Protein AF-A0A5M3MYF8-F1 (afdb_monomer)

Sequence (194 aa):
MNSMRSTTLFQGSRSNIVYTVRTDTKTGKRTELCNGQGNVIAVWTRRDILPDTISWPQREGMPSMTVNKWLWKTQLPDKAQVHAVESPHGKLVWRTETTGHRHAVYLSPRLSRPIAYFTPKTEATSLALVLDSSAEPTRDDIVLSALILEHRLRTAYNAISAVGAQSSHSKSQCSHSRRQSRSDPERTRLIQTH

Structure (mmCIF, N/CA/C/O backbone):
data_AF-A0A5M3MYF8-F1
#
_entry.id   AF-A0A5M3MYF8-F1
#
loop_
_atom_site.group_PDB
_atom_site.id
_atom_site.type_symbol
_atom_site.label_atom_id
_atom_site.label_alt_id
_atom_site.label_comp_id
_atom_site.label_asym_id
_atom_site.label_entity_id
_atom_site.label_seq_id
_atom_site.pdbx_PDB_ins_code
_atom_site.Cartn_x
_atom_site.Cartn_y
_atom_site.Cartn_z
_atom_site.occupancy
_atom_site.B_iso_or_equiv
_atom_site.auth_seq_id
_atom_site.auth_comp_id
_atom_site.auth_asym_id
_atom_site.auth_atom_id
_atom_site.pdbx_PDB_model_num
ATOM 1 N N . MET A 1 1 ? -19.405 9.504 -3.485 1.00 37.31 1 MET A N 1
ATOM 2 C CA . MET A 1 1 ? -17.980 9.094 -3.514 1.00 37.31 1 MET A CA 1
ATOM 3 C C . MET A 1 1 ? -17.840 7.726 -2.858 1.00 37.31 1 MET A C 1
ATOM 5 O O . MET A 1 1 ? -18.073 7.615 -1.660 1.00 37.31 1 MET A O 1
ATOM 9 N N . ASN A 1 2 ? -17.492 6.693 -3.633 1.00 38.53 2 ASN A N 1
ATOM 10 C CA . ASN A 1 2 ? -17.288 5.328 -3.134 1.00 38.53 2 ASN A CA 1
ATOM 11 C C . ASN A 1 2 ? -15.993 5.263 -2.319 1.00 38.53 2 ASN A C 1
ATOM 13 O O . ASN A 1 2 ? -14.907 4.991 -2.827 1.00 38.53 2 ASN A O 1
ATOM 17 N N . SER A 1 3 ? -16.122 5.611 -1.046 1.00 51.19 3 SER A N 1
ATOM 18 C CA . SER A 1 3 ? -15.092 5.443 -0.033 1.00 51.19 3 SER A CA 1
ATOM 19 C C . SER A 1 3 ? -14.754 3.950 0.085 1.00 51.19 3 SER A C 1
ATOM 21 O O . SER A 1 3 ? -15.667 3.132 0.025 1.00 51.19 3 SER A O 1
ATOM 23 N N . MET A 1 4 ? -13.479 3.586 0.291 1.00 62.28 4 MET A N 1
ATOM 24 C CA . MET A 1 4 ? -13.051 2.224 0.689 1.00 62.28 4 MET A CA 1
ATOM 25 C C . MET A 1 4 ? -13.553 1.898 2.113 1.00 62.28 4 MET A C 1
ATOM 27 O O . MET A 1 4 ? -12.780 1.708 3.054 1.00 62.28 4 MET A O 1
ATOM 31 N N . ARG A 1 5 ? -14.868 1.978 2.319 1.00 68.50 5 ARG A N 1
ATOM 32 C CA . ARG A 1 5 ? -15.565 1.740 3.582 1.00 68.50 5 ARG A CA 1
ATOM 33 C C . ARG A 1 5 ? -15.872 0.258 3.623 1.00 68.50 5 ARG A C 1
ATOM 35 O O . ARG A 1 5 ? -16.889 -0.168 3.102 1.00 68.50 5 ARG A O 1
ATOM 42 N N . SER A 1 6 ? -14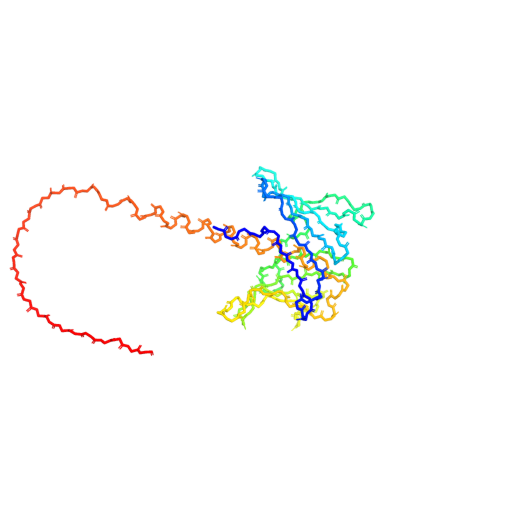.959 -0.495 4.221 1.00 75.06 6 SER A N 1
ATOM 43 C CA . SER A 1 6 ? -14.982 -1.953 4.253 1.00 75.06 6 SER A CA 1
ATOM 44 C C . SER A 1 6 ? -14.745 -2.586 2.879 1.00 75.06 6 SER A C 1
ATOM 46 O O . SER A 1 6 ? -15.522 -2.430 1.941 1.00 75.06 6 SER A O 1
ATOM 48 N N . THR A 1 7 ? -13.624 -3.276 2.715 1.00 83.94 7 THR A N 1
ATOM 49 C CA . THR A 1 7 ? -13.347 -4.041 1.494 1.00 83.94 7 THR A CA 1
ATOM 50 C C . THR A 1 7 ? -12.745 -5.371 1.877 1.00 83.94 7 THR A C 1
ATOM 52 O O . THR A 1 7 ? -11.807 -5.430 2.665 1.00 83.94 7 THR A O 1
ATOM 55 N N . THR A 1 8 ? -13.290 -6.436 1.314 1.00 83.25 8 THR A N 1
ATOM 56 C CA . THR A 1 8 ? -12.794 -7.791 1.516 1.00 83.25 8 THR A CA 1
ATOM 57 C C . THR A 1 8 ? -11.963 -8.184 0.304 1.00 83.25 8 THR A C 1
ATOM 59 O O . THR A 1 8 ? -12.386 -7.972 -0.833 1.00 83.25 8 THR A O 1
ATOM 62 N N . LEU A 1 9 ? -10.765 -8.710 0.545 1.00 83.56 9 LEU A N 1
ATOM 63 C CA . LEU A 1 9 ? -9.887 -9.239 -0.493 1.00 83.56 9 LEU A CA 1
ATOM 64 C C . LEU A 1 9 ? -10.010 -10.759 -0.504 1.00 83.56 9 LEU A C 1
ATOM 66 O O . LEU A 1 9 ? -9.908 -11.407 0.541 1.00 83.56 9 LEU A O 1
ATOM 70 N N . PHE A 1 10 ? -10.221 -11.304 -1.695 1.00 82.62 10 PHE A N 1
ATOM 71 C CA . PHE A 1 10 ? -10.452 -12.725 -1.919 1.00 82.62 10 PHE A CA 1
ATOM 72 C C . PHE A 1 10 ? -9.301 -13.340 -2.715 1.00 82.62 10 PHE A C 1
ATOM 74 O O . PHE A 1 10 ? -8.741 -12.677 -3.589 1.00 82.62 10 PHE A O 1
ATOM 81 N N . GLN A 1 11 ? -8.982 -14.608 -2.454 1.00 82.06 11 GLN A N 1
ATOM 82 C CA . GLN A 1 11 ? -8.010 -15.379 -3.237 1.00 82.06 11 GLN A CA 1
ATOM 83 C C . GLN A 1 11 ? -8.727 -16.432 -4.080 1.00 82.06 11 GLN A C 1
ATOM 85 O O . GLN A 1 11 ? -9.314 -17.377 -3.557 1.00 82.06 11 GLN A O 1
ATOM 90 N N . GLY A 1 12 ? -8.666 -16.273 -5.404 1.00 79.50 12 GLY A N 1
ATOM 91 C CA . GLY A 1 12 ? -9.319 -17.167 -6.361 1.00 79.50 12 GLY A CA 1
ATOM 92 C C . GLY A 1 12 ? -10.837 -16.978 -6.395 1.00 79.50 12 GLY A C 1
ATOM 93 O O . GLY A 1 12 ? -11.353 -16.267 -7.254 1.00 79.50 12 GLY A O 1
ATOM 94 N N . SER A 1 13 ? -11.556 -17.604 -5.461 1.00 76.62 13 SER A N 1
ATOM 95 C CA . SER A 1 13 ? -13.018 -17.536 -5.368 1.00 76.62 13 SER A CA 1
ATOM 96 C C . SER A 1 13 ? -13.486 -16.532 -4.308 1.00 76.62 13 SER A C 1
ATOM 98 O O . SER A 1 13 ? -12.795 -16.246 -3.332 1.00 76.62 13 SER A O 1
ATOM 100 N N . ARG A 1 14 ? -14.724 -16.039 -4.449 1.00 76.25 14 ARG A N 1
ATOM 101 C CA . ARG A 1 14 ? -15.359 -15.119 -3.481 1.00 76.25 14 ARG A CA 1
ATOM 102 C C . ARG A 1 14 ? -15.632 -15.738 -2.101 1.00 76.25 14 ARG A C 1
ATOM 104 O O . ARG A 1 14 ? -16.097 -15.036 -1.214 1.00 76.25 14 ARG A O 1
ATOM 111 N N . SER A 1 15 ? -15.387 -17.032 -1.910 1.00 81.69 15 SER A N 1
ATOM 112 C CA . SER A 1 15 ? -15.560 -17.699 -0.616 1.00 81.69 15 SER A CA 1
ATOM 113 C C . SER A 1 15 ? -14.289 -17.691 0.235 1.00 81.69 15 SER A C 1
ATOM 115 O O . SER A 1 15 ? -14.379 -17.897 1.441 1.00 81.69 15 SER A O 1
ATOM 117 N N . ASN A 1 16 ? -13.117 -17.437 -0.358 1.00 86.88 16 ASN A N 1
ATOM 118 C CA . ASN A 1 16 ? -11.846 -17.458 0.359 1.00 86.88 16 ASN A CA 1
ATOM 119 C C . ASN A 1 16 ? -11.383 -16.036 0.694 1.00 86.88 16 ASN A C 1
ATOM 121 O O . ASN A 1 16 ? -10.699 -15.382 -0.097 1.00 86.88 16 ASN A O 1
ATOM 125 N N . ILE A 1 17 ? -11.806 -15.547 1.860 1.00 88.31 17 ILE A N 1
ATOM 126 C CA . ILE A 1 17 ? -11.419 -14.234 2.383 1.00 88.31 17 ILE A CA 1
ATOM 127 C C . ILE A 1 17 ? -9.994 -14.308 2.926 1.00 88.31 17 ILE A C 1
ATOM 129 O O . ILE A 1 17 ? -9.746 -14.953 3.942 1.00 88.31 17 ILE A O 1
ATOM 133 N N . VAL A 1 18 ? -9.073 -13.577 2.301 1.00 92.88 18 VAL A N 1
ATOM 134 C CA . VAL A 1 18 ? -7.685 -13.487 2.781 1.00 92.88 18 VAL A CA 1
ATOM 135 C C . VAL A 1 18 ? -7.480 -12.261 3.654 1.00 92.88 18 VAL A C 1
ATOM 137 O O . VAL A 1 18 ? -6.801 -12.340 4.678 1.00 92.88 18 VAL A O 1
ATOM 140 N N . TYR A 1 19 ? -8.107 -11.142 3.289 1.00 94.69 19 TYR A N 1
ATOM 141 C CA . TYR A 1 19 ? -8.032 -9.917 4.075 1.00 94.69 19 TYR A CA 1
ATOM 142 C C . TYR A 1 19 ? -9.375 -9.216 4.177 1.00 94.69 19 TYR A C 1
ATOM 144 O O . TYR A 1 19 ? -10.195 -9.243 3.260 1.00 94.69 19 TYR A O 1
ATOM 152 N N . THR A 1 20 ? -9.552 -8.498 5.278 1.00 94.88 20 THR A N 1
ATOM 153 C CA . THR A 1 20 ? -10.623 -7.521 5.451 1.00 94.88 20 THR A CA 1
ATOM 154 C C . THR A 1 20 ? -10.008 -6.170 5.781 1.00 94.88 20 THR A C 1
ATOM 156 O O . THR A 1 20 ? -9.287 -6.030 6.762 1.00 94.88 20 THR A O 1
ATOM 159 N N . VAL A 1 21 ? -10.304 -5.161 4.973 1.00 95.31 21 VAL A N 1
ATOM 160 C CA . VAL A 1 21 ? -9.890 -3.775 5.189 1.00 95.31 21 VAL A CA 1
ATOM 161 C C . VAL A 1 21 ? -11.025 -3.050 5.888 1.00 95.31 21 VAL A C 1
ATOM 163 O O . VAL A 1 21 ? -12.092 -2.897 5.301 1.00 95.31 21 VAL A O 1
ATOM 166 N N . ARG A 1 22 ? -10.816 -2.582 7.118 1.00 95.31 22 ARG A N 1
ATOM 167 C CA . ARG A 1 22 ? -11.813 -1.835 7.896 1.00 95.31 22 ARG A CA 1
ATOM 168 C C . ARG A 1 22 ? -11.390 -0.382 7.997 1.00 95.31 22 ARG A C 1
ATOM 170 O O . ARG A 1 22 ? -10.354 -0.075 8.569 1.00 95.31 22 ARG A O 1
ATOM 177 N N . THR A 1 23 ? -12.199 0.523 7.465 1.00 94.69 23 THR A N 1
ATOM 178 C CA . THR A 1 23 ? -11.963 1.964 7.607 1.00 94.69 23 THR A CA 1
ATOM 179 C C . THR A 1 23 ? -12.974 2.529 8.591 1.00 94.69 23 THR A C 1
ATOM 181 O O . THR A 1 23 ? -14.169 2.283 8.424 1.00 94.69 23 THR A O 1
ATOM 184 N N . ASP A 1 24 ? -12.513 3.301 9.577 1.00 92.62 24 ASP A N 1
ATOM 185 C CA . ASP A 1 24 ? -13.385 4.026 10.505 1.00 92.62 24 ASP A CA 1
ATOM 186 C C . ASP A 1 24 ? -14.379 4.885 9.714 1.00 92.62 24 ASP A C 1
ATOM 188 O O . ASP A 1 24 ? -13.996 5.757 8.934 1.00 92.62 24 ASP A O 1
ATOM 192 N N . THR A 1 25 ? -15.669 4.619 9.898 1.00 86.62 25 THR A N 1
ATOM 193 C CA . THR A 1 25 ? -16.750 5.274 9.161 1.00 86.62 25 THR A CA 1
ATOM 194 C C . THR A 1 25 ? -17.010 6.697 9.634 1.00 86.62 25 THR A C 1
ATOM 196 O O . THR A 1 25 ? -17.511 7.495 8.842 1.00 86.62 25 THR A O 1
ATOM 199 N N . LYS A 1 26 ? -16.653 7.030 10.881 1.00 88.44 26 LYS A N 1
ATOM 200 C CA . LYS A 1 26 ? -16.862 8.363 11.457 1.00 88.44 26 LYS A CA 1
ATOM 201 C C . LYS A 1 26 ? -15.807 9.337 10.963 1.00 88.44 26 LYS A C 1
ATOM 203 O O . LYS A 1 26 ? -16.137 10.395 10.441 1.00 88.44 26 LYS A O 1
ATOM 208 N N . THR A 1 27 ? -14.536 8.973 11.121 1.00 90.31 27 THR A N 1
ATOM 209 C CA . THR A 1 27 ? -13.427 9.868 10.764 1.00 90.31 27 THR A CA 1
ATOM 210 C C . THR A 1 27 ? -12.929 9.642 9.347 1.00 90.31 27 THR A C 1
ATOM 212 O O . THR A 1 27 ? -12.405 10.561 8.724 1.00 90.31 27 THR A O 1
ATOM 215 N N . GLY A 1 28 ? -13.032 8.413 8.835 1.00 89.69 28 G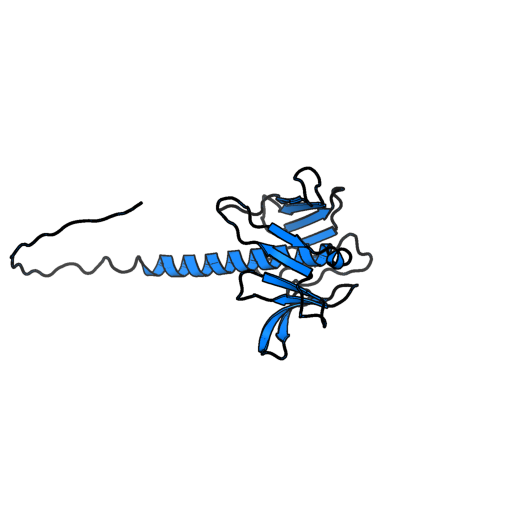LY A N 1
ATOM 216 C CA . GLY A 1 28 ? -12.367 8.026 7.600 1.00 89.69 28 GLY A CA 1
ATOM 217 C C . GLY A 1 28 ? -10.846 8.129 7.679 1.00 89.69 28 GLY A C 1
ATOM 218 O O . GLY A 1 28 ? -10.231 8.148 6.621 1.00 89.69 28 GLY A O 1
ATOM 219 N N . LYS A 1 29 ? -10.241 8.232 8.874 1.00 94.19 29 LYS A N 1
ATOM 220 C CA . LYS A 1 29 ? -8.797 8.465 9.058 1.00 94.19 29 LYS A CA 1
ATOM 221 C C . LYS A 1 29 ? -8.033 7.210 9.451 1.00 94.19 29 LYS A C 1
ATOM 223 O O . LYS A 1 29 ? -6.865 7.078 9.107 1.00 94.19 29 LYS A O 1
ATOM 228 N N . ARG A 1 30 ? -8.681 6.265 10.124 1.00 95.94 30 ARG A N 1
ATOM 229 C CA . ARG A 1 30 ? -8.057 5.014 10.562 1.00 95.94 30 ARG A CA 1
ATOM 230 C C . ARG A 1 30 ? -8.492 3.864 9.664 1.00 95.94 30 ARG A C 1
ATOM 232 O O . ARG A 1 30 ? -9.687 3.657 9.477 1.00 95.94 30 ARG A O 1
ATOM 239 N N . THR A 1 31 ? -7.525 3.139 9.117 1.00 96.94 31 THR A N 1
ATOM 240 C CA . THR A 1 31 ? -7.732 1.948 8.294 1.00 96.94 31 THR A CA 1
ATOM 241 C C . THR A 1 31 ? -6.989 0.777 8.924 1.00 96.94 31 THR A C 1
ATOM 243 O O . THR A 1 31 ? -5.782 0.850 9.127 1.00 96.94 31 THR A O 1
ATOM 246 N N . GLU A 1 32 ? -7.693 -0.302 9.227 1.00 97.44 32 GLU A N 1
ATOM 247 C CA . GLU A 1 32 ? -7.141 -1.559 9.724 1.00 97.44 32 GLU A CA 1
ATOM 248 C C . GLU A 1 32 ? -7.116 -2.583 8.588 1.00 97.44 32 GLU A C 1
ATOM 250 O O . GLU A 1 32 ? -8.100 -2.747 7.864 1.00 97.44 32 GLU A O 1
ATOM 255 N N . LEU A 1 33 ? -5.992 -3.275 8.438 1.00 97.31 33 LEU A N 1
ATOM 256 C CA . LEU A 1 33 ? -5.855 -4.446 7.587 1.00 97.31 33 LEU A CA 1
ATOM 257 C C . LEU A 1 33 ? -5.918 -5.686 8.477 1.00 97.31 33 LEU A C 1
ATOM 259 O O . LEU A 1 33 ? -5.005 -5.935 9.266 1.00 97.31 33 LEU A O 1
ATOM 263 N N . CYS A 1 34 ? -6.997 -6.449 8.351 1.00 97.00 34 CYS A N 1
ATOM 264 C CA . CYS A 1 34 ? -7.215 -7.687 9.085 1.00 97.00 34 CYS A CA 1
ATOM 265 C C . CYS A 1 34 ? -6.955 -8.902 8.191 1.00 97.00 34 CYS A C 1
ATOM 267 O O . CYS A 1 34 ? -7.294 -8.866 7.007 1.00 97.00 34 CYS A O 1
ATOM 269 N N . ASN A 1 35 ? -6.422 -9.987 8.752 1.00 95.69 35 ASN A N 1
ATOM 270 C CA . ASN A 1 35 ? -6.316 -11.275 8.062 1.00 95.69 35 ASN A CA 1
ATOM 271 C C . ASN A 1 35 ? -7.685 -11.985 7.957 1.00 95.69 35 ASN A C 1
ATOM 273 O O . ASN A 1 35 ? -8.689 -11.507 8.492 1.00 95.69 35 ASN A O 1
ATOM 277 N N . GLY A 1 36 ? -7.728 -13.151 7.305 1.00 91.88 36 GLY A N 1
ATOM 278 C CA . GLY A 1 36 ? -8.943 -13.969 7.169 1.00 91.88 36 GLY A CA 1
ATOM 279 C C . GLY A 1 36 ? -9.546 -14.461 8.495 1.00 91.88 36 GLY A C 1
ATOM 280 O O . GLY A 1 36 ? -10.724 -14.797 8.541 1.00 91.88 36 GLY A O 1
ATOM 281 N N . GLN A 1 37 ? -8.778 -14.443 9.589 1.00 94.62 37 GLN A N 1
ATOM 282 C CA . GLN A 1 37 ? -9.239 -14.780 10.944 1.00 94.62 37 GLN A CA 1
ATOM 283 C C . GLN A 1 37 ? -9.768 -13.553 11.710 1.00 94.62 37 GLN A C 1
ATOM 285 O O . GLN A 1 37 ? -10.232 -13.680 12.838 1.00 94.62 37 GLN A O 1
ATOM 290 N N . GLY A 1 38 ? -9.689 -12.355 11.121 1.00 95.00 38 GLY A N 1
ATOM 291 C CA . GLY A 1 38 ? -10.106 -11.101 11.749 1.00 95.00 38 GLY A CA 1
ATOM 292 C C . GLY A 1 38 ? -9.034 -10.419 12.603 1.00 95.00 38 GLY A C 1
ATOM 293 O O . GLY A 1 38 ? -9.305 -9.354 13.158 1.00 95.00 38 GLY A O 1
ATOM 294 N N . ASN A 1 39 ? -7.819 -10.965 12.678 1.00 96.62 39 ASN A N 1
ATOM 295 C CA . ASN A 1 39 ? -6.726 -10.361 13.434 1.00 96.62 39 ASN A CA 1
ATOM 296 C C . ASN A 1 39 ? -6.141 -9.153 12.696 1.00 96.62 39 ASN A C 1
ATOM 298 O O . ASN A 1 39 ? -5.923 -9.217 11.486 1.00 96.62 39 ASN A O 1
ATOM 302 N N . VAL A 1 40 ? -5.854 -8.064 13.414 1.00 97.38 40 VAL A N 1
ATOM 303 C CA . VAL A 1 40 ? -5.302 -6.827 12.836 1.00 97.38 40 VAL A CA 1
ATOM 304 C C . VAL A 1 40 ? -3.802 -6.982 12.579 1.00 97.38 40 VAL A C 1
ATOM 306 O O . VAL A 1 40 ? -3.008 -6.958 13.514 1.00 97.38 40 VAL A O 1
ATOM 309 N N . ILE A 1 41 ? -3.411 -7.080 11.308 1.00 97.44 41 ILE A N 1
ATOM 310 C CA . ILE A 1 41 ? -2.004 -7.191 10.894 1.00 97.44 41 ILE A CA 1
ATOM 311 C C . ILE A 1 41 ? -1.345 -5.812 10.862 1.00 97.44 41 ILE A C 1
ATOM 313 O O . ILE A 1 41 ? -0.207 -5.647 11.302 1.00 97.44 41 ILE A O 1
ATOM 317 N N . ALA A 1 42 ? -2.057 -4.813 10.339 1.00 98.00 42 ALA A N 1
ATOM 318 C CA . ALA A 1 42 ? -1.540 -3.461 10.204 1.00 98.00 42 ALA A CA 1
ATOM 319 C C . ALA A 1 42 ? -2.625 -2.407 10.413 1.00 98.00 42 ALA A C 1
ATOM 321 O O . ALA A 1 42 ? -3.797 -2.613 10.092 1.00 98.00 42 ALA A O 1
ATOM 322 N N . VAL A 1 43 ? -2.218 -1.247 10.917 1.00 98.00 4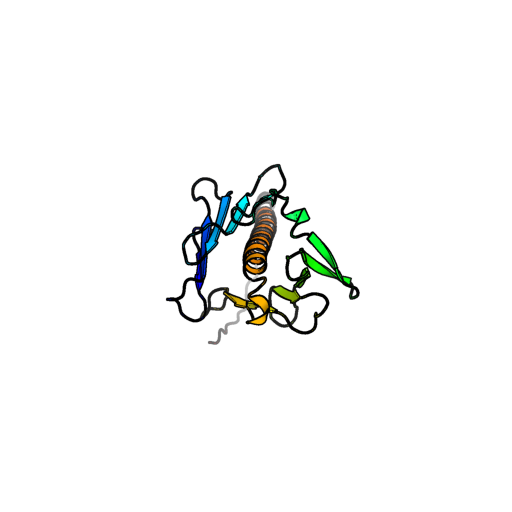3 VAL A N 1
ATOM 323 C CA . VAL A 1 43 ? -3.074 -0.074 11.080 1.00 98.00 43 VAL A CA 1
ATOM 324 C C . VAL A 1 43 ? -2.422 1.094 10.367 1.00 98.00 43 VAL A C 1
ATOM 326 O O . VAL A 1 43 ? -1.297 1.462 10.680 1.00 98.00 43 VAL A O 1
ATOM 329 N N . TRP A 1 44 ? -3.148 1.713 9.447 1.00 98.12 44 TRP A N 1
ATOM 330 C CA . TRP A 1 44 ? -2.768 2.955 8.793 1.00 98.12 44 TRP A CA 1
ATOM 331 C C . TRP A 1 44 ? -3.640 4.098 9.312 1.00 98.12 44 TRP A C 1
ATOM 333 O O . TRP A 1 44 ? -4.867 4.068 9.224 1.00 98.12 44 TRP A O 1
ATOM 343 N N . THR A 1 45 ? -2.993 5.114 9.875 1.00 97.81 45 THR A N 1
ATOM 344 C CA . THR A 1 45 ? -3.638 6.303 10.430 1.00 97.81 45 THR A CA 1
ATOM 345 C C . THR A 1 45 ? -3.282 7.520 9.595 1.00 97.81 45 THR A C 1
ATOM 347 O O . THR A 1 45 ? -2.122 7.931 9.541 1.00 97.81 45 THR A O 1
ATOM 350 N N . ARG A 1 46 ? -4.302 8.107 8.977 1.00 96.44 46 ARG A N 1
ATOM 351 C CA . ARG A 1 46 ? -4.227 9.359 8.233 1.00 96.44 46 ARG A CA 1
ATOM 352 C C . ARG A 1 46 ? -4.357 10.549 9.164 1.00 96.44 46 ARG A C 1
ATOM 354 O O . ARG A 1 46 ? -5.160 10.527 10.099 1.00 96.44 46 ARG A O 1
ATOM 361 N N . ARG A 1 47 ? -3.570 11.586 8.908 1.00 94.69 47 ARG A N 1
ATOM 362 C CA . ARG A 1 47 ? -3.560 12.811 9.714 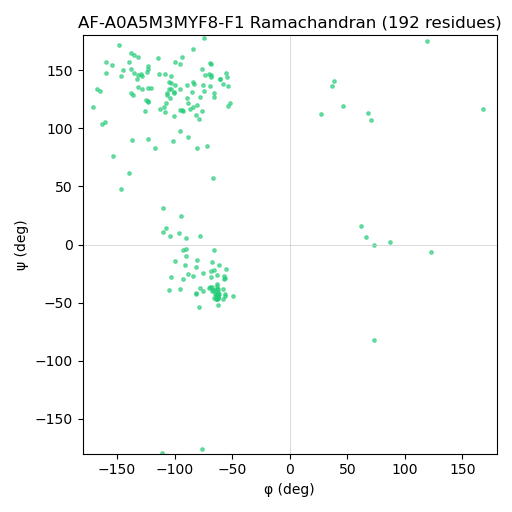1.00 94.69 47 ARG A CA 1
ATOM 363 C C . ARG A 1 47 ? -3.625 14.021 8.787 1.00 94.69 47 ARG A C 1
ATOM 365 O O . ARG A 1 47 ? -3.034 14.006 7.717 1.00 94.69 47 ARG A O 1
ATOM 372 N N . ASP A 1 48 ? -4.354 15.061 9.192 1.00 90.88 48 ASP A N 1
ATOM 373 C CA . ASP A 1 48 ? -4.549 16.234 8.322 1.00 90.88 48 ASP A CA 1
ATOM 374 C C . ASP A 1 48 ? -3.314 17.145 8.308 1.00 90.88 48 ASP A C 1
ATOM 376 O O . ASP A 1 48 ? -2.968 17.712 7.279 1.00 90.88 48 ASP A O 1
ATOM 380 N N . ILE A 1 49 ? -2.660 17.284 9.468 1.00 93.06 49 ILE A N 1
ATOM 381 C CA . ILE A 1 49 ? -1.522 18.198 9.674 1.00 93.06 49 ILE A CA 1
ATOM 382 C C . ILE A 1 49 ? -0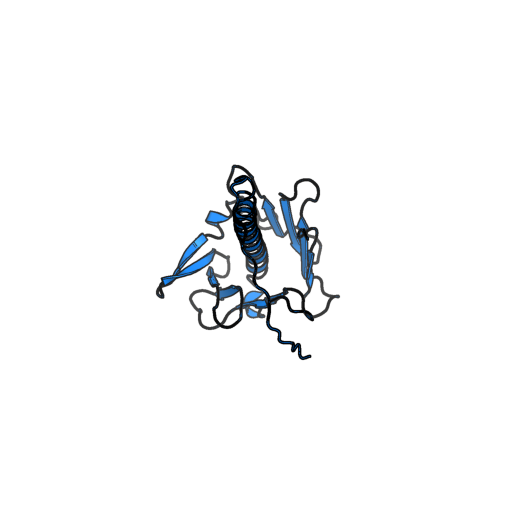.196 17.430 9.734 1.00 93.06 49 ILE A C 1
ATOM 384 O O . ILE A 1 49 ? 0.827 17.886 9.231 1.00 93.06 49 ILE A O 1
ATOM 388 N N . LEU A 1 50 ? -0.197 16.263 10.379 1.00 95.56 50 LEU A N 1
ATOM 389 C CA . LEU A 1 50 ? 1.001 15.446 10.568 1.00 95.56 50 LEU A CA 1
ATOM 390 C C . LEU A 1 50 ? 1.130 14.398 9.454 1.00 95.56 50 LEU A C 1
ATOM 392 O O . LEU A 1 50 ? 0.133 14.058 8.824 1.00 95.56 50 LEU A O 1
ATOM 396 N N . PRO A 1 51 ? 2.324 13.822 9.233 1.00 96.19 51 PRO A N 1
ATOM 397 C CA . PRO A 1 51 ? 2.466 12.697 8.321 1.00 96.19 51 PRO A CA 1
ATOM 398 C C . PRO A 1 51 ? 1.628 11.494 8.762 1.00 96.19 51 PRO A C 1
ATOM 400 O O . PRO A 1 51 ? 1.568 11.167 9.951 1.00 96.19 51 PRO A O 1
ATOM 403 N N . ASP A 1 52 ? 1.048 10.797 7.788 1.00 97.88 52 ASP A N 1
ATOM 404 C CA . ASP A 1 52 ? 0.400 9.508 8.007 1.00 97.88 52 ASP A CA 1
ATOM 405 C C . ASP A 1 52 ? 1.353 8.517 8.678 1.00 97.88 52 ASP A C 1
ATOM 407 O O . ASP A 1 52 ? 2.551 8.468 8.369 1.00 97.88 52 ASP A O 1
ATOM 411 N N . THR A 1 53 ? 0.806 7.678 9.552 1.00 98.44 53 THR A N 1
ATOM 412 C CA . THR A 1 53 ? 1.565 6.666 10.288 1.00 98.44 53 THR A CA 1
ATOM 413 C C . THR A 1 53 ? 1.013 5.273 10.054 1.00 98.44 53 THR A C 1
ATOM 415 O O . THR A 1 53 ? -0.178 5.095 9.801 1.00 98.44 53 THR A O 1
ATOM 418 N N . ILE A 1 54 ? 1.880 4.280 10.193 1.00 98.19 54 ILE A N 1
ATOM 419 C CA . ILE A 1 54 ? 1.540 2.862 10.160 1.00 98.19 54 ILE A CA 1
ATOM 420 C C . ILE A 1 54 ? 2.117 2.150 11.378 1.00 98.19 54 ILE A C 1
ATOM 422 O O . ILE A 1 54 ? 3.195 2.507 11.857 1.00 98.19 54 ILE A O 1
ATOM 426 N N . SER A 1 55 ? 1.401 1.144 11.859 1.00 97.62 55 SER A N 1
ATOM 427 C CA . SER A 1 55 ? 1.849 0.236 12.912 1.00 97.62 55 SER A CA 1
ATOM 428 C C . SER A 1 55 ? 1.434 -1.200 12.596 1.00 97.62 55 SER A C 1
ATOM 430 O O . SER A 1 55 ? 0.476 -1.423 11.854 1.00 97.62 55 SER A O 1
ATOM 432 N N . TRP A 1 56 ? 2.147 -2.170 13.173 1.00 97.19 56 TRP A N 1
ATOM 433 C CA . TRP A 1 56 ? 1.889 -3.602 13.001 1.00 97.19 56 TRP A CA 1
ATOM 434 C C . TRP A 1 56 ? 1.665 -4.249 14.365 1.00 97.19 56 TRP A C 1
ATOM 436 O O . TRP A 1 56 ? 2.633 -4.679 14.987 1.00 97.19 56 TRP A O 1
ATOM 446 N N . PRO A 1 57 ? 0.415 -4.322 14.853 1.00 96.31 57 PRO A N 1
ATOM 447 C CA . PRO A 1 57 ? 0.127 -4.832 16.195 1.00 96.31 57 PRO A CA 1
ATOM 448 C C . PRO A 1 57 ? 0.640 -6.254 16.456 1.00 96.31 57 PRO A C 1
ATOM 450 O O . PRO A 1 57 ? 0.920 -6.596 17.597 1.00 96.31 57 PRO A O 1
ATOM 453 N N . GLN A 1 58 ? 0.773 -7.070 15.408 1.00 93.69 58 GLN A N 1
ATOM 454 C CA . GLN A 1 58 ? 1.254 -8.450 15.504 1.00 93.69 58 GLN A CA 1
ATOM 455 C C . GLN A 1 58 ? 2.773 -8.609 15.361 1.00 93.69 58 GLN A C 1
ATOM 457 O O . GLN A 1 58 ? 3.283 -9.704 15.575 1.00 93.69 58 GLN A O 1
ATOM 462 N N . ARG A 1 59 ? 3.508 -7.557 14.977 1.00 92.25 59 ARG A N 1
ATOM 463 C CA . ARG A 1 59 ? 4.973 -7.606 14.901 1.00 92.25 59 ARG A CA 1
ATOM 464 C C . ARG A 1 59 ? 5.524 -7.053 16.215 1.00 92.25 59 ARG A C 1
ATOM 466 O O . ARG A 1 59 ? 5.586 -5.838 16.395 1.00 92.25 59 ARG A O 1
ATOM 473 N N . GLU A 1 60 ? 5.874 -7.939 17.145 1.00 89.81 60 GLU A N 1
ATOM 474 C CA . GLU A 1 60 ? 6.416 -7.540 18.448 1.00 89.81 60 GLU A CA 1
ATOM 475 C C . GLU A 1 60 ? 7.628 -6.610 18.292 1.00 89.81 60 GLU A C 1
ATOM 477 O O . GLU A 1 60 ? 8.492 -6.813 17.440 1.00 89.81 60 GLU A O 1
ATOM 482 N N . GLY A 1 61 ? 7.669 -5.546 19.097 1.00 88.00 61 GLY A N 1
ATOM 483 C CA . GLY A 1 61 ? 8.782 -4.594 19.112 1.00 88.00 61 GLY A CA 1
ATOM 484 C C . GLY A 1 61 ? 8.875 -3.649 17.907 1.00 88.00 61 GLY A C 1
ATOM 485 O O . GLY A 1 61 ? 9.762 -2.799 17.893 1.00 88.00 61 GLY A O 1
ATOM 486 N N . MET A 1 62 ? 7.976 -3.731 16.918 1.00 91.44 62 MET A N 1
ATOM 487 C CA . MET A 1 62 ? 7.966 -2.800 15.783 1.00 91.44 62 MET A CA 1
ATOM 488 C C . MET A 1 62 ? 7.268 -1.483 16.157 1.00 91.44 62 MET A C 1
ATOM 490 O O . MET A 1 62 ? 6.044 -1.461 16.328 1.00 91.44 62 MET A O 1
ATOM 494 N N . PRO A 1 63 ? 7.996 -0.353 16.250 1.00 94.12 63 PRO A N 1
ATOM 495 C CA . PRO A 1 63 ? 7.372 0.927 16.542 1.00 94.12 63 PRO A CA 1
ATOM 496 C C . PRO A 1 63 ? 6.507 1.396 15.368 1.00 94.12 63 PRO A C 1
ATOM 498 O O . PRO A 1 63 ? 6.747 1.068 14.202 1.00 94.12 63 PRO A O 1
ATOM 501 N N . SER A 1 64 ? 5.526 2.248 15.673 1.00 96.88 64 SER A N 1
ATOM 502 C CA . SER A 1 64 ? 4.822 3.002 14.636 1.00 96.88 64 SER A CA 1
ATOM 503 C C . SER A 1 64 ? 5.825 3.848 13.845 1.00 96.88 64 SER A C 1
ATOM 505 O O . SER A 1 64 ? 6.689 4.505 14.423 1.00 96.88 64 SER A O 1
ATOM 507 N N . MET A 1 65 ? 5.675 3.900 12.524 1.00 97.69 65 MET A N 1
ATOM 508 C CA . MET A 1 65 ? 6.520 4.722 11.653 1.00 97.69 65 MET A CA 1
ATOM 509 C C . MET A 1 65 ? 5.690 5.541 10.672 1.00 97.69 65 MET A C 1
ATOM 511 O O . MET A 1 65 ? 4.514 5.262 10.448 1.00 97.69 65 MET A O 1
ATOM 515 N N . THR A 1 66 ? 6.280 6.590 10.104 1.00 98.19 66 THR A N 1
ATOM 516 C CA . THR A 1 66 ? 5.596 7.400 9.093 1.00 98.19 66 THR A CA 1
ATOM 517 C C . THR A 1 66 ? 5.524 6.646 7.769 1.00 98.19 66 THR A C 1
ATOM 519 O O . THR A 1 66 ? 6.459 5.941 7.386 1.00 98.19 66 THR A O 1
ATOM 522 N N . VAL A 1 67 ? 4.435 6.837 7.023 1.00 98.06 67 VAL A N 1
ATOM 523 C CA . VAL A 1 67 ? 4.252 6.211 5.704 1.00 98.06 67 VAL A CA 1
ATOM 524 C C . VAL A 1 67 ? 5.388 6.588 4.758 1.00 98.06 67 VAL A C 1
ATOM 526 O O . VAL A 1 67 ? 5.852 5.739 4.016 1.00 98.06 67 VAL A O 1
ATOM 529 N N . ASN A 1 68 ? 5.876 7.830 4.791 1.00 97.50 68 ASN A N 1
ATOM 530 C CA . ASN A 1 68 ? 6.971 8.259 3.913 1.00 97.50 68 ASN A CA 1
ATOM 531 C C . ASN A 1 68 ? 8.311 7.595 4.246 1.00 97.50 68 ASN A C 1
ATOM 533 O O . ASN A 1 68 ? 9.136 7.452 3.350 1.00 97.50 68 ASN A O 1
ATOM 537 N N . LYS A 1 69 ? 8.527 7.205 5.510 1.00 97.62 69 LYS A N 1
ATOM 538 C CA . LYS A 1 69 ? 9.719 6.457 5.920 1.00 97.62 69 LYS A CA 1
ATOM 539 C C . LYS A 1 69 ? 9.634 4.996 5.472 1.00 97.62 69 LYS A C 1
ATOM 541 O O . LYS A 1 69 ? 10.635 4.443 5.045 1.00 97.62 69 LYS A O 1
ATOM 546 N N . TRP A 1 70 ? 8.453 4.386 5.565 1.00 97.75 70 TRP A N 1
ATOM 547 C CA . TRP A 1 70 ? 8.249 2.981 5.200 1.00 97.75 70 TRP A CA 1
ATOM 548 C C . TRP A 1 70 ? 8.066 2.740 3.698 1.00 97.75 70 TRP A C 1
ATOM 550 O O . TRP A 1 70 ? 8.620 1.794 3.155 1.00 97.75 70 TRP A O 1
ATOM 560 N N . LEU A 1 71 ? 7.295 3.605 3.039 1.00 98.12 71 LEU A N 1
ATOM 561 C CA . LEU A 1 71 ? 6.992 3.609 1.611 1.00 98.12 71 LEU A CA 1
ATOM 562 C C . LEU A 1 71 ? 7.543 4.904 1.004 1.00 98.12 71 LEU A C 1
ATOM 564 O O . LEU A 1 71 ? 6.829 5.907 0.847 1.00 98.12 71 LEU A O 1
ATOM 568 N N . TRP A 1 72 ? 8.833 4.893 0.685 1.00 98.00 72 TRP A N 1
ATOM 569 C CA . TRP A 1 72 ? 9.546 6.078 0.214 1.00 98.00 72 TRP A CA 1
ATOM 570 C C . TRP A 1 72 ? 9.602 6.138 -1.311 1.00 98.00 72 TRP A C 1
ATOM 572 O O . TRP A 1 72 ? 9.500 5.125 -2.001 1.00 98.00 72 TRP A O 1
ATOM 582 N N . LYS A 1 73 ? 9.752 7.349 -1.851 1.00 97.25 73 LYS A N 1
ATOM 583 C CA . LYS A 1 73 ? 10.025 7.555 -3.278 1.00 97.25 73 LYS A CA 1
ATOM 584 C C . LYS A 1 73 ? 11.518 7.404 -3.527 1.00 97.25 73 LYS A C 1
ATOM 586 O O . LYS A 1 73 ? 12.326 7.904 -2.749 1.00 97.25 73 LYS A O 1
ATOM 591 N N . TH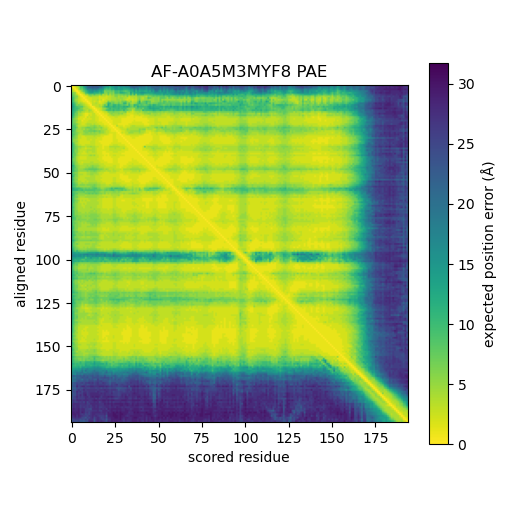R A 1 74 ? 11.890 6.739 -4.607 1.00 97.44 74 THR A N 1
ATOM 592 C CA . THR A 1 74 ? 13.286 6.610 -5.026 1.00 97.44 74 THR A CA 1
ATOM 593 C C . THR A 1 74 ? 13.372 6.530 -6.545 1.00 97.44 74 THR A C 1
ATOM 595 O O . THR A 1 74 ? 12.352 6.461 -7.230 1.00 97.44 74 THR A O 1
ATOM 598 N N . GLN A 1 75 ? 14.590 6.579 -7.069 1.00 96.75 75 GLN A N 1
ATOM 599 C CA . GLN A 1 75 ? 14.864 6.531 -8.493 1.00 96.75 75 GLN A CA 1
ATOM 600 C C . GLN A 1 75 ? 15.748 5.325 -8.791 1.00 96.75 75 GLN A C 1
ATOM 602 O O . GLN A 1 75 ? 16.708 5.046 -8.073 1.00 96.75 75 GLN A O 1
ATOM 607 N N . LEU A 1 76 ? 15.393 4.590 -9.835 1.00 95.06 76 LEU A N 1
ATOM 608 C CA . LEU A 1 76 ? 16.169 3.457 -10.325 1.00 95.06 76 LEU A CA 1
ATOM 609 C C . LEU A 1 76 ? 17.300 3.911 -11.267 1.00 95.06 76 LEU A C 1
ATOM 611 O O . LEU A 1 76 ? 17.301 5.065 -11.701 1.00 95.06 76 LEU A O 1
ATOM 615 N N . PRO A 1 77 ? 18.254 3.026 -11.626 1.00 94.50 77 PRO A N 1
ATOM 616 C CA . PRO A 1 77 ? 19.341 3.366 -12.553 1.00 94.50 77 PRO A CA 1
ATOM 617 C C . PRO A 1 77 ? 18.864 3.859 -13.929 1.00 94.50 77 PRO A C 1
ATOM 619 O O . PRO A 1 77 ? 19.516 4.693 -14.550 1.00 94.50 77 PRO A O 1
ATOM 622 N N . ASP A 1 78 ? 17.695 3.397 -14.376 1.00 93.06 78 ASP A N 1
ATOM 623 C CA . ASP A 1 78 ? 17.011 3.830 -15.605 1.00 93.06 78 ASP A CA 1
ATOM 624 C C . ASP A 1 78 ? 16.287 5.185 -15.462 1.00 93.06 78 ASP A C 1
ATOM 626 O O . ASP A 1 78 ? 15.563 5.608 -16.360 1.00 93.06 78 ASP A O 1
ATOM 630 N N . LYS A 1 79 ? 16.480 5.878 -14.333 1.00 94.75 79 LYS A N 1
ATOM 631 C CA . LYS A 1 79 ? 15.826 7.135 -13.955 1.00 94.75 79 LYS A CA 1
ATOM 632 C C . LYS A 1 79 ? 14.318 7.027 -13.703 1.00 94.75 79 LYS A C 1
ATOM 634 O O . LYS A 1 79 ? 13.699 8.063 -13.433 1.00 94.75 79 LYS A O 1
ATOM 639 N N . ALA A 1 80 ? 13.729 5.831 -13.700 1.00 93.06 80 ALA A N 1
ATOM 640 C CA . ALA A 1 80 ? 12.320 5.658 -13.372 1.00 93.06 80 ALA A CA 1
ATOM 641 C C . ALA A 1 80 ? 12.054 6.015 -11.901 1.00 93.06 80 ALA A C 1
ATOM 643 O O . ALA A 1 80 ? 12.743 5.545 -10.990 1.00 93.06 80 ALA A O 1
ATOM 644 N N . GLN A 1 81 ? 11.041 6.854 -11.672 1.00 95.38 81 GLN A N 1
ATOM 645 C CA . GLN A 1 81 ? 10.553 7.182 -10.333 1.00 95.38 81 GLN A CA 1
ATOM 646 C C . GLN A 1 81 ? 9.694 6.033 -9.814 1.00 95.38 81 GLN A C 1
ATOM 648 O O . GLN A 1 81 ? 8.741 5.610 -10.470 1.00 95.38 81 GLN A O 1
ATOM 653 N N . VAL A 1 82 ? 10.022 5.538 -8.627 1.00 96.94 82 VAL A N 1
ATOM 654 C CA . VAL A 1 82 ? 9.371 4.375 -8.022 1.00 96.94 82 VAL A CA 1
ATOM 655 C C . VAL A 1 82 ? 9.066 4.619 -6.556 1.00 96.94 82 VAL A C 1
ATOM 657 O O . VAL A 1 82 ? 9.634 5.509 -5.920 1.00 96.94 82 VAL A O 1
ATOM 660 N N . HIS A 1 83 ? 8.183 3.795 -6.004 1.00 97.88 83 HIS A N 1
ATOM 661 C CA . HIS A 1 83 ? 8.029 3.678 -4.561 1.00 97.88 83 HIS A CA 1
ATOM 662 C C . HIS A 1 83 ? 8.701 2.397 -4.076 1.00 97.88 83 HIS A C 1
ATOM 664 O O . HIS A 1 83 ? 8.587 1.362 -4.724 1.00 97.88 83 HIS A O 1
ATOM 670 N N . ALA A 1 84 ? 9.398 2.448 -2.948 1.00 98.06 84 ALA A N 1
ATOM 671 C CA . ALA A 1 84 ? 10.058 1.290 -2.365 1.00 98.06 84 ALA A CA 1
ATOM 672 C C . ALA A 1 84 ? 9.589 1.050 -0.930 1.00 98.06 84 ALA A C 1
ATOM 674 O O . ALA A 1 84 ? 9.241 1.999 -0.228 1.00 98.06 84 ALA A O 1
ATOM 675 N N . VAL A 1 85 ? 9.571 -0.222 -0.534 1.00 98.00 85 VAL A N 1
ATOM 676 C CA . VAL A 1 85 ? 9.286 -0.687 0.827 1.00 98.00 85 VAL A CA 1
ATOM 677 C C . VAL A 1 85 ? 10.357 -1.686 1.227 1.00 98.00 85 VAL A C 1
ATOM 679 O O . VAL A 1 85 ? 10.682 -2.581 0.448 1.00 98.00 85 VAL A O 1
ATOM 682 N N . GLU A 1 86 ? 10.872 -1.560 2.445 1.00 96.69 86 GLU A N 1
ATOM 683 C CA . GLU A 1 86 ? 11.718 -2.588 3.043 1.00 96.69 86 GLU A CA 1
ATOM 684 C C . GLU A 1 86 ? 10.822 -3.592 3.774 1.00 96.69 86 GLU A C 1
ATOM 686 O O . GLU A 1 86 ? 10.051 -3.207 4.658 1.00 96.69 86 GLU A O 1
ATOM 691 N N . SER A 1 87 ? 10.898 -4.865 3.386 1.00 95.25 87 SER A N 1
ATOM 692 C CA . SER A 1 87 ? 10.212 -5.960 4.076 1.00 95.25 87 SER A CA 1
ATOM 693 C C . SER A 1 87 ? 11.236 -6.918 4.693 1.00 95.25 87 SER A C 1
ATOM 695 O O . SER A 1 87 ? 12.373 -6.977 4.215 1.00 95.25 87 SER A O 1
ATOM 697 N N . PRO A 1 88 ? 10.843 -7.741 5.682 1.00 93.44 88 PRO A N 1
ATOM 698 C CA . PRO A 1 88 ? 11.712 -8.789 6.223 1.00 93.44 88 PRO A CA 1
ATOM 699 C C . PRO A 1 88 ? 12.246 -9.777 5.173 1.00 93.44 88 PRO A C 1
ATOM 701 O O . PRO A 1 88 ? 13.265 -10.421 5.399 1.00 93.44 88 PRO A O 1
ATOM 704 N N . HIS A 1 89 ? 11.580 -9.891 4.019 1.00 95.44 89 HIS A N 1
ATOM 705 C CA . HIS A 1 89 ? 11.950 -10.812 2.940 1.00 95.44 89 HIS A CA 1
ATOM 706 C C . HIS A 1 89 ? 12.560 -10.098 1.724 1.00 95.44 89 HIS A C 1
ATOM 708 O O . HIS A 1 89 ? 12.684 -10.686 0.650 1.00 95.44 89 HIS A O 1
ATOM 714 N N . GLY A 1 90 ? 12.948 -8.831 1.887 1.00 96.12 90 GLY A N 1
ATOM 715 C CA . GLY A 1 90 ? 13.630 -8.038 0.874 1.00 96.12 90 GLY A CA 1
ATOM 716 C C . GLY A 1 90 ? 12.866 -6.790 0.450 1.00 96.12 90 GLY A C 1
ATOM 717 O O . GLY A 1 90 ? 11.730 -6.528 0.860 1.00 96.12 90 GLY A O 1
ATOM 718 N N . LYS A 1 91 ? 13.524 -6.001 -0.396 1.00 97.81 91 LYS A N 1
ATOM 719 C CA . LYS A 1 91 ? 13.031 -4.705 -0.853 1.00 97.81 91 LYS A CA 1
ATOM 720 C C . LYS A 1 91 ? 12.016 -4.859 -1.984 1.00 97.81 91 LYS A C 1
ATOM 722 O O . LYS A 1 91 ? 12.340 -5.350 -3.067 1.00 97.81 91 LYS A O 1
ATOM 727 N N . LEU A 1 92 ? 10.806 -4.367 -1.75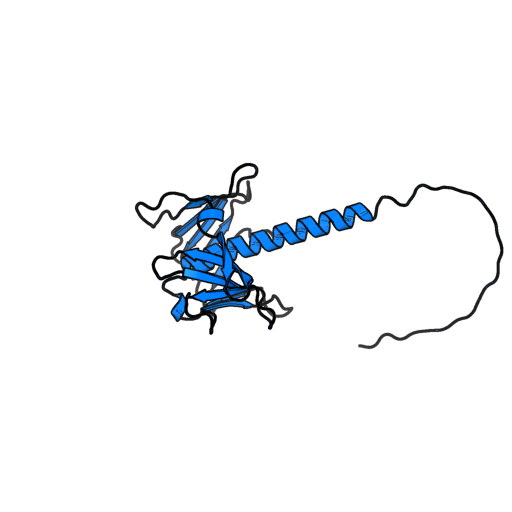0 1.00 98.19 92 LEU A N 1
ATOM 728 C CA . LEU A 1 92 ? 9.730 -4.290 -2.732 1.00 98.19 92 LEU A CA 1
ATOM 729 C C . LEU A 1 92 ? 9.817 -2.966 -3.491 1.00 98.19 92 LEU A C 1
ATOM 731 O O . LEU A 1 92 ? 10.033 -1.913 -2.889 1.00 98.19 92 LEU A O 1
ATOM 735 N N . VAL A 1 93 ? 9.623 -3.002 -4.807 1.00 97.94 93 VAL A N 1
ATOM 736 C CA . VAL A 1 93 ? 9.656 -1.818 -5.674 1.00 97.94 93 VAL A CA 1
ATOM 737 C C . VAL A 1 93 ? 8.370 -1.739 -6.483 1.00 97.94 93 VAL A C 1
ATOM 739 O O . VAL A 1 93 ? 8.118 -2.575 -7.343 1.00 97.94 93 VAL A O 1
ATOM 742 N N . TRP A 1 94 ? 7.580 -0.704 -6.227 1.00 97.62 94 TRP A N 1
ATOM 743 C CA . TRP A 1 94 ? 6.390 -0.334 -6.980 1.00 97.62 94 TRP A CA 1
ATOM 744 C C . TRP A 1 94 ? 6.767 0.558 -8.160 1.00 97.62 94 TRP A C 1
ATOM 746 O O . TRP A 1 94 ? 7.229 1.688 -7.972 1.00 97.62 94 TRP A O 1
ATOM 756 N N . ARG A 1 95 ? 6.521 0.071 -9.375 1.00 95.12 95 ARG A N 1
ATOM 757 C CA . ARG A 1 95 ? 6.670 0.833 -10.617 1.00 95.12 95 ARG A CA 1
ATOM 758 C C . ARG A 1 95 ? 5.302 1.154 -11.202 1.00 95.12 95 ARG A C 1
ATOM 760 O O . ARG A 1 95 ? 4.366 0.366 -11.079 1.00 95.12 95 ARG A O 1
ATOM 767 N N . THR A 1 96 ? 5.195 2.305 -11.852 1.00 91.06 96 THR A N 1
ATOM 768 C CA . THR A 1 96 ? 4.123 2.561 -12.819 1.00 91.06 96 THR A CA 1
ATOM 769 C C . THR A 1 96 ? 4.589 1.975 -14.142 1.00 91.06 96 THR A C 1
ATOM 771 O O . THR A 1 96 ? 5.637 2.380 -14.642 1.00 91.06 96 THR A O 1
ATOM 774 N N . GLU A 1 97 ? 3.866 1.002 -14.677 1.00 79.25 97 GLU A N 1
ATOM 775 C CA . GLU A 1 97 ? 4.242 0.349 -15.926 1.00 79.25 97 GLU A CA 1
ATOM 776 C C . GLU A 1 97 ? 3.432 0.941 -17.083 1.00 79.25 97 GLU A C 1
ATOM 778 O O . GLU A 1 97 ? 2.240 1.216 -16.960 1.00 79.25 97 GLU A O 1
ATOM 783 N N . THR A 1 98 ? 4.081 1.199 -18.216 1.00 66.50 98 THR A N 1
ATOM 784 C CA . THR A 1 98 ? 3.426 1.803 -19.387 1.00 66.50 98 THR A CA 1
ATOM 785 C C . THR A 1 98 ? 2.657 0.780 -20.222 1.00 66.50 98 THR A C 1
ATOM 787 O O . THR A 1 98 ? 1.760 1.154 -20.971 1.00 66.50 98 THR A O 1
ATOM 790 N N . THR A 1 99 ? 2.965 -0.510 -20.081 1.00 68.56 99 THR A N 1
ATOM 791 C CA . THR A 1 99 ? 2.509 -1.598 -20.962 1.00 68.56 99 THR A CA 1
ATOM 792 C C . THR A 1 99 ? 1.245 -2.321 -20.482 1.00 68.56 99 THR A C 1
ATOM 794 O O . THR A 1 99 ? 0.991 -3.451 -20.886 1.00 68.56 99 THR A O 1
ATOM 797 N N . GLY A 1 100 ? 0.405 -1.667 -19.669 1.00 68.38 100 GLY A N 1
ATOM 798 C CA . GLY A 1 100 ? -0.956 -2.144 -19.365 1.00 68.38 100 GLY A CA 1
ATOM 799 C C . GLY A 1 100 ? -1.278 -2.362 -17.885 1.00 68.38 100 GLY A C 1
ATOM 800 O O . GLY A 1 100 ? -2.440 -2.583 -17.541 1.00 68.38 100 GLY A O 1
ATOM 801 N N . HIS A 1 101 ? -0.296 -2.237 -16.990 1.00 72.62 101 HIS A N 1
ATOM 802 C CA . HIS A 1 101 ? -0.517 -2.302 -15.544 1.00 72.62 101 HIS A CA 1
ATOM 803 C C . HIS A 1 101 ? -0.403 -0.923 -14.908 1.00 72.62 101 HIS A C 1
ATOM 805 O O . HIS A 1 101 ? 0.598 -0.232 -15.057 1.00 72.62 101 HIS A O 1
ATOM 811 N N . ARG A 1 102 ? -1.414 -0.530 -14.124 1.00 82.94 102 ARG A N 1
ATOM 812 C CA . ARG A 1 102 ? -1.401 0.779 -13.452 1.00 82.94 102 ARG A CA 1
ATOM 813 C C . ARG A 1 102 ? -0.232 0.893 -12.472 1.00 82.94 102 ARG A C 1
ATOM 815 O O . ARG A 1 102 ? 0.473 1.894 -12.480 1.00 82.94 102 ARG A O 1
ATOM 822 N N . HIS A 1 103 ? -0.025 -0.143 -11.660 1.00 91.62 103 HIS A N 1
ATOM 823 C CA . HIS A 1 103 ? 1.179 -0.320 -10.855 1.00 91.62 103 HIS A CA 1
ATOM 824 C C . HIS A 1 103 ? 1.515 -1.802 -10.713 1.00 91.62 103 HIS A C 1
ATOM 826 O O . HIS A 1 103 ? 0.609 -2.629 -10.579 1.00 91.62 103 HIS A O 1
ATOM 832 N N . ALA A 1 104 ? 2.808 -2.104 -10.685 1.00 95.38 104 ALA A N 1
ATOM 833 C CA . ALA A 1 104 ? 3.345 -3.442 -10.487 1.00 95.38 104 ALA A CA 1
ATOM 834 C C . ALA A 1 104 ? 4.456 -3.432 -9.426 1.00 95.38 104 ALA A C 1
ATOM 836 O O . ALA A 1 104 ? 5.195 -2.453 -9.291 1.00 95.38 104 ALA A O 1
ATOM 837 N N . VAL A 1 105 ? 4.549 -4.515 -8.659 1.00 96.88 105 VAL A N 1
ATOM 838 C CA . VAL A 1 105 ? 5.531 -4.745 -7.595 1.00 96.88 105 VAL A CA 1
ATOM 839 C C . VAL A 1 105 ? 6.574 -5.723 -8.077 1.00 96.88 105 VAL A C 1
ATOM 841 O O . VAL A 1 105 ? 6.239 -6.797 -8.568 1.00 96.88 105 VAL A O 1
ATOM 844 N N . TYR A 1 106 ? 7.832 -5.393 -7.836 1.00 96.94 106 TYR A N 1
ATOM 845 C CA . TYR A 1 106 ? 8.978 -6.240 -8.122 1.00 96.94 106 TYR A CA 1
ATOM 846 C C . TYR A 1 106 ? 9.775 -6.461 -6.841 1.00 96.94 106 TYR A C 1
ATOM 848 O O . TYR A 1 106 ? 9.816 -5.590 -5.968 1.00 96.94 106 TYR A O 1
ATOM 856 N N . LEU A 1 107 ? 10.446 -7.604 -6.747 1.00 96.94 107 LEU A N 1
ATOM 857 C CA . LEU A 1 107 ? 11.375 -7.889 -5.660 1.00 96.94 107 LEU A CA 1
ATOM 858 C C . LEU A 1 107 ? 12.783 -7.479 -6.091 1.00 96.94 107 LEU A C 1
ATOM 860 O O . LEU A 1 107 ? 13.338 -8.069 -7.010 1.00 96.94 107 LEU A O 1
ATOM 864 N N . SER A 1 108 ? 13.389 -6.482 -5.455 1.00 95.81 108 SER A N 1
ATOM 865 C CA . SER A 1 108 ? 14.752 -6.053 -5.787 1.00 95.81 108 SER A CA 1
ATOM 866 C C . SER A 1 108 ? 15.780 -7.117 -5.367 1.00 95.81 108 SER A C 1
ATOM 868 O O . SER A 1 108 ? 15.680 -7.632 -4.255 1.00 95.81 108 SER A O 1
ATOM 870 N N . PRO A 1 109 ? 16.792 -7.439 -6.202 1.00 94.75 109 PRO A N 1
ATOM 871 C CA . PRO A 1 109 ? 17.159 -6.796 -7.474 1.00 94.75 109 PRO A CA 1
ATOM 872 C C . PRO A 1 109 ? 16.483 -7.392 -8.729 1.00 94.75 109 PRO A C 1
ATOM 874 O O . PRO A 1 109 ? 16.802 -6.998 -9.848 1.00 94.75 109 PRO A O 1
ATOM 877 N N . ARG A 1 110 ? 15.559 -8.345 -8.581 1.00 93.69 110 ARG A N 1
ATOM 878 C CA . ARG A 1 110 ? 14.866 -9.034 -9.683 1.00 93.69 110 ARG A CA 1
ATOM 879 C C . ARG A 1 110 ? 13.722 -8.183 -10.240 1.00 93.69 110 ARG A C 1
ATOM 881 O O . ARG A 1 110 ? 12.555 -8.357 -9.905 1.00 93.69 110 ARG A O 1
ATOM 888 N N . LEU A 1 111 ? 14.073 -7.260 -11.130 1.00 94.25 111 LEU A N 1
ATOM 889 C CA . LEU A 1 111 ? 13.135 -6.298 -11.721 1.00 94.25 111 LEU A CA 1
ATOM 890 C C . LEU A 1 111 ? 12.581 -6.742 -13.089 1.00 94.25 111 LEU A C 1
ATOM 892 O O . LEU A 1 111 ? 11.949 -5.947 -13.773 1.00 94.25 111 LEU A O 1
ATOM 896 N N . SER A 1 112 ? 12.821 -7.994 -13.493 1.00 93.75 112 SER A N 1
ATOM 897 C CA . SER A 1 112 ? 12.388 -8.543 -14.786 1.00 93.75 112 SER A CA 1
ATOM 898 C C . SER A 1 112 ? 10.950 -9.065 -14.794 1.00 93.75 112 SER A C 1
ATOM 900 O O . SER A 1 112 ? 10.321 -9.075 -15.847 1.00 93.75 112 SER A O 1
ATOM 902 N N . ARG A 1 113 ? 10.422 -9.506 -13.644 1.00 93.81 113 ARG A N 1
ATOM 903 C CA . ARG A 1 113 ? 9.065 -10.054 -13.519 1.00 93.81 113 ARG A CA 1
ATOM 904 C C . ARG A 1 113 ? 8.379 -9.490 -12.277 1.00 93.81 113 ARG A C 1
ATOM 906 O O . ARG A 1 113 ? 8.968 -9.579 -11.195 1.00 93.81 113 ARG A O 1
ATOM 913 N N . PRO A 1 114 ? 7.159 -8.942 -12.391 1.00 95.69 114 PRO A N 1
ATOM 914 C CA . PRO A 1 114 ? 6.426 -8.499 -11.220 1.00 95.69 114 PRO A CA 1
ATOM 915 C C . PRO A 1 114 ? 5.962 -9.699 -10.385 1.00 95.69 114 PRO A C 1
ATOM 917 O O . PRO A 1 114 ? 5.642 -10.761 -10.917 1.00 95.69 114 PRO A O 1
ATOM 920 N N . ILE A 1 115 ? 5.915 -9.515 -9.069 1.00 96.19 115 ILE A N 1
ATOM 921 C CA . ILE A 1 115 ? 5.353 -10.474 -8.107 1.00 96.19 115 ILE A CA 1
ATOM 922 C C . ILE A 1 115 ? 3.935 -10.087 -7.675 1.00 96.19 115 ILE A C 1
ATOM 924 O O . ILE A 1 115 ? 3.223 -10.896 -7.091 1.00 96.19 115 ILE A O 1
ATOM 928 N N . ALA A 1 116 ? 3.509 -8.856 -7.959 1.00 95.75 116 ALA A N 1
ATOM 929 C CA . ALA A 1 116 ? 2.127 -8.421 -7.814 1.00 95.75 116 ALA A CA 1
ATOM 930 C C . ALA A 1 116 ? 1.828 -7.258 -8.766 1.00 95.75 116 ALA A C 1
ATOM 932 O O . ALA A 1 116 ? 2.739 -6.523 -9.134 1.00 95.75 116 ALA A O 1
ATOM 933 N N . TYR A 1 117 ? 0.573 -7.059 -9.161 1.00 94.81 117 TYR A N 1
ATOM 934 C CA . TYR A 1 117 ? 0.176 -5.927 -10.006 1.00 94.81 117 TYR A CA 1
ATOM 935 C C . TYR A 1 117 ? -1.319 -5.619 -9.912 1.00 94.81 117 TYR A C 1
ATOM 937 O O . TYR A 1 117 ? -2.136 -6.473 -9.570 1.00 94.81 117 TYR A O 1
ATOM 945 N N . PHE A 1 118 ? -1.689 -4.380 -10.238 1.00 91.44 118 PHE A N 1
ATOM 946 C CA . PHE A 1 118 ? -3.089 -3.993 -10.377 1.00 91.44 118 PHE A CA 1
ATOM 947 C C . PHE A 1 118 ? -3.619 -4.316 -11.771 1.00 91.44 118 PHE A C 1
ATOM 949 O O . PHE A 1 118 ? -3.051 -3.904 -12.786 1.00 91.44 118 PHE A O 1
ATOM 956 N N . THR A 1 119 ? -4.773 -4.969 -11.804 1.00 89.00 119 THR A N 1
ATOM 957 C CA . THR A 1 119 ? -5.596 -5.114 -13.006 1.00 89.00 119 THR A CA 1
ATOM 958 C C . THR A 1 119 ? -6.569 -3.940 -13.094 1.00 89.00 119 THR A C 1
ATOM 960 O O . THR A 1 119 ? -7.278 -3.665 -12.120 1.00 89.00 119 THR A O 1
ATOM 963 N N . PRO A 1 120 ? -6.604 -3.199 -14.214 1.00 84.38 120 PRO A N 1
ATOM 964 C CA . PRO A 1 120 ? -7.541 -2.098 -14.383 1.00 84.38 120 PRO A CA 1
ATOM 965 C C . PRO A 1 120 ? -8.989 -2.547 -14.176 1.00 84.38 120 PRO A C 1
ATOM 967 O O . PRO A 1 120 ? -9.366 -3.667 -14.520 1.00 84.38 120 PRO A O 1
ATOM 970 N N . LYS A 1 121 ? -9.814 -1.642 -13.645 1.00 86.06 121 LYS A N 1
ATOM 971 C CA . LYS A 1 121 ? -11.261 -1.851 -13.622 1.00 86.06 121 LYS A CA 1
ATOM 972 C C . LYS A 1 121 ? -11.772 -1.847 -15.066 1.00 86.06 121 LYS A C 1
ATOM 974 O O . LYS A 1 121 ? -11.529 -0.879 -15.783 1.00 86.06 121 LYS A O 1
ATOM 979 N N . THR A 1 122 ? -12.504 -2.882 -15.453 1.00 87.00 122 THR A N 1
ATOM 980 C CA . THR A 1 122 ? -13.256 -2.939 -16.714 1.00 87.00 122 THR A CA 1
ATOM 981 C C . THR A 1 122 ? -14.759 -2.907 -16.418 1.00 87.00 122 THR A C 1
ATOM 983 O O . THR A 1 122 ? -15.172 -2.826 -15.259 1.00 87.00 122 THR A O 1
ATOM 986 N N . GLU A 1 123 ? -15.600 -2.958 -17.448 1.00 86.50 123 GLU A N 1
ATOM 987 C CA . GLU A 1 123 ? -17.048 -3.126 -17.258 1.00 86.50 123 GLU A CA 1
ATOM 988 C C . GLU A 1 123 ? -17.382 -4.476 -16.607 1.00 86.50 123 GLU A C 1
ATOM 990 O O . GLU A 1 123 ? -18.284 -4.561 -15.775 1.00 86.50 123 GLU A O 1
ATOM 995 N N . ALA A 1 124 ? -16.601 -5.512 -16.924 1.00 85.75 124 ALA A N 1
ATOM 996 C CA . ALA A 1 124 ? -16.791 -6.867 -16.417 1.00 85.75 124 ALA A CA 1
ATOM 997 C C . ALA A 1 124 ? -16.064 -7.128 -15.086 1.00 85.75 124 ALA A C 1
ATOM 999 O O . ALA A 1 124 ? -16.458 -8.012 -14.323 1.00 85.75 124 ALA A O 1
ATOM 1000 N N . THR A 1 125 ? -14.990 -6.387 -14.796 1.00 81.19 125 THR A N 1
ATOM 1001 C CA . THR A 1 125 ? -14.097 -6.669 -13.666 1.00 81.19 125 THR A CA 1
ATOM 1002 C C . THR A 1 125 ? -13.867 -5.450 -12.782 1.00 81.19 125 THR A C 1
ATOM 1004 O O . THR A 1 125 ? -13.559 -4.348 -13.233 1.00 81.19 125 THR A O 1
ATOM 1007 N N . SER A 1 126 ? -13.962 -5.658 -11.472 1.00 84.19 126 SER A N 1
ATOM 1008 C CA . SER A 1 126 ? -13.481 -4.684 -10.492 1.00 84.19 126 SER A CA 1
ATOM 1009 C C . SER A 1 126 ? -11.954 -4.587 -10.530 1.00 84.19 126 SER A C 1
ATOM 1011 O O . SER A 1 126 ? -11.281 -5.553 -10.877 1.00 84.19 126 SER A O 1
ATOM 1013 N N . LEU A 1 127 ? -11.412 -3.438 -10.108 1.00 84.62 127 LEU A N 1
ATOM 1014 C CA . LEU A 1 127 ? -9.981 -3.287 -9.822 1.00 84.62 127 LEU A CA 1
ATOM 1015 C C . LEU A 1 127 ? -9.546 -4.405 -8.866 1.00 84.62 127 LEU A C 1
ATOM 1017 O O . LEU A 1 127 ? -10.089 -4.500 -7.762 1.00 84.62 127 LEU A O 1
ATOM 1021 N N . ALA A 1 128 ? -8.573 -5.215 -9.274 1.00 88.00 128 ALA A N 1
ATOM 1022 C CA . ALA A 1 128 ? -8.036 -6.288 -8.447 1.00 88.00 128 ALA A CA 1
ATOM 1023 C C . ALA A 1 128 ? -6.511 -6.203 -8.359 1.00 88.00 128 ALA A C 1
ATOM 1025 O O . ALA A 1 128 ? -5.836 -5.831 -9.322 1.00 88.00 128 ALA A O 1
ATOM 1026 N N . LEU A 1 129 ? -5.976 -6.557 -7.193 1.00 92.56 129 LEU A N 1
ATOM 1027 C CA . LEU A 1 129 ? -4.550 -6.761 -6.978 1.00 92.56 129 LEU A CA 1
ATOM 1028 C C . LEU A 1 129 ? -4.261 -8.251 -7.179 1.00 92.56 129 LEU A C 1
ATOM 1030 O O . LEU A 1 129 ? -4.782 -9.082 -6.439 1.00 92.56 129 LEU A O 1
ATOM 1034 N N . VAL A 1 130 ? -3.467 -8.578 -8.192 1.00 91.88 130 VAL A N 1
ATOM 1035 C CA . VAL A 1 130 ? -3.039 -9.947 -8.498 1.00 91.88 130 VAL A CA 1
ATOM 1036 C C . VAL A 1 130 ? -1.678 -10.177 -7.859 1.00 91.88 130 VAL A C 1
ATOM 1038 O O . VAL A 1 130 ? -0.811 -9.312 -7.966 1.00 91.88 130 VAL A O 1
ATOM 1041 N N . LEU A 1 131 ? -1.497 -11.314 -7.186 1.00 94.81 131 LEU A N 1
ATOM 1042 C CA . LEU A 1 131 ? -0.250 -11.700 -6.527 1.00 94.81 131 LEU A CA 1
ATOM 1043 C C . LEU A 1 131 ? 0.233 -13.046 -7.074 1.00 94.81 131 LEU A C 1
ATOM 1045 O O . LEU A 1 131 ? -0.549 -13.984 -7.213 1.00 94.81 131 LEU A O 1
ATOM 1049 N N . ASP A 1 132 ? 1.526 -13.129 -7.366 1.00 94.12 132 ASP A N 1
ATOM 1050 C CA . ASP A 1 132 ? 2.235 -14.371 -7.668 1.00 94.12 132 ASP A CA 1
ATOM 1051 C C . ASP A 1 132 ? 2.491 -15.152 -6.367 1.00 94.12 132 ASP A C 1
ATOM 1053 O O . ASP A 1 132 ? 2.666 -14.558 -5.305 1.00 94.12 132 ASP A O 1
ATOM 1057 N N . SER A 1 133 ? 2.571 -16.483 -6.428 1.00 93.25 133 SER A N 1
ATOM 1058 C CA . SER A 1 133 ? 2.871 -17.320 -5.254 1.00 93.25 133 SER A CA 1
ATOM 1059 C C . SER A 1 133 ? 4.186 -16.944 -4.556 1.00 93.25 133 SER A C 1
ATOM 1061 O O . SER A 1 133 ? 4.311 -17.088 -3.345 1.00 93.25 133 SER A O 1
ATOM 1063 N N . SER A 1 134 ? 5.167 -16.412 -5.294 1.00 94.56 134 SER A N 1
ATOM 1064 C CA . SER A 1 134 ? 6.425 -15.906 -4.724 1.00 94.56 134 SER A CA 1
ATOM 1065 C C . SER A 1 134 ? 6.251 -14.659 -3.849 1.00 94.56 134 SER A C 1
ATOM 1067 O O . SER A 1 134 ? 7.156 -14.326 -3.086 1.00 94.56 134 SER A O 1
ATOM 1069 N N . ALA A 1 135 ? 5.101 -13.983 -3.924 1.00 95.88 135 ALA A N 1
ATOM 1070 C CA . ALA A 1 135 ? 4.772 -12.839 -3.086 1.00 95.88 135 ALA A CA 1
ATOM 1071 C C . ALA A 1 135 ? 4.282 -13.235 -1.687 1.00 95.88 135 ALA A C 1
ATOM 1073 O O . ALA A 1 135 ? 4.243 -12.365 -0.820 1.00 95.88 135 ALA A O 1
ATOM 1074 N N . GLU A 1 136 ? 3.938 -14.507 -1.440 1.00 94.94 136 GLU A N 1
ATOM 1075 C CA . GLU A 1 136 ? 3.349 -14.969 -0.171 1.00 94.94 136 GLU A CA 1
ATOM 1076 C C . GLU A 1 136 ? 4.117 -14.507 1.086 1.00 94.94 136 GLU A C 1
ATOM 1078 O O . GLU A 1 136 ? 3.475 -13.961 1.984 1.00 94.94 136 GLU A O 1
ATOM 1083 N N . PRO A 1 137 ? 5.465 -14.569 1.155 1.00 96.06 137 PRO A N 1
ATOM 1084 C CA . PRO A 1 137 ? 6.198 -14.076 2.327 1.00 96.06 137 PRO A CA 1
ATOM 1085 C C . PRO A 1 137 ? 6.040 -12.568 2.577 1.00 96.06 137 PRO A C 1
ATOM 1087 O O . PRO A 1 137 ? 6.150 -12.098 3.701 1.00 96.06 137 PRO A O 1
ATOM 1090 N N . THR A 1 138 ? 5.771 -11.787 1.529 1.00 96.75 138 THR A N 1
ATOM 1091 C CA . THR A 1 138 ? 5.664 -10.313 1.584 1.00 96.75 138 THR A CA 1
ATOM 1092 C C . THR A 1 138 ? 4.239 -9.809 1.393 1.00 96.75 138 THR A C 1
ATOM 1094 O O . THR A 1 138 ? 4.012 -8.610 1.217 1.00 96.75 138 THR A O 1
ATOM 1097 N N . ARG A 1 139 ? 3.263 -10.721 1.426 1.00 96.31 139 ARG A N 1
ATOM 1098 C CA . ARG A 1 139 ? 1.875 -10.463 1.046 1.00 96.31 139 ARG A CA 1
ATOM 1099 C C . ARG A 1 139 ? 1.259 -9.312 1.835 1.00 96.31 139 ARG A C 1
ATOM 1101 O O . ARG A 1 139 ? 0.642 -8.429 1.243 1.00 96.31 139 ARG A O 1
ATOM 1108 N N . ASP A 1 140 ? 1.484 -9.282 3.145 1.00 96.75 140 ASP A N 1
ATOM 1109 C CA . ASP A 1 140 ? 0.957 -8.244 4.036 1.00 96.75 140 ASP A CA 1
ATOM 1110 C C . ASP A 1 140 ? 1.487 -6.849 3.674 1.00 96.75 140 ASP A C 1
ATOM 1112 O O . ASP A 1 140 ? 0.718 -5.889 3.572 1.00 96.75 140 ASP A O 1
ATOM 1116 N N . ASP A 1 141 ? 2.797 -6.737 3.434 1.00 97.56 141 ASP A N 1
ATOM 1117 C CA . ASP A 1 141 ? 3.446 -5.471 3.086 1.00 97.56 141 ASP A CA 1
ATOM 1118 C C . ASP A 1 141 ? 3.022 -5.001 1.683 1.00 97.56 141 ASP A C 1
ATOM 1120 O O . ASP A 1 141 ? 2.787 -3.805 1.470 1.00 97.56 141 ASP A O 1
ATOM 1124 N N . ILE A 1 142 ? 2.835 -5.931 0.739 1.00 97.69 142 ILE A N 1
ATOM 1125 C CA . ILE A 1 142 ? 2.290 -5.650 -0.598 1.00 97.69 142 ILE A CA 1
ATOM 1126 C C . ILE A 1 142 ? 0.862 -5.114 -0.492 1.00 97.69 142 ILE A C 1
ATOM 1128 O O . ILE A 1 142 ? 0.571 -4.051 -1.034 1.00 97.69 142 ILE A O 1
ATOM 1132 N N . VAL A 1 143 ? -0.031 -5.797 0.225 1.00 96.88 143 VAL A N 1
ATOM 1133 C CA . VAL A 1 143 ? -1.433 -5.371 0.352 1.00 96.88 143 VAL A CA 1
ATOM 1134 C C . VAL A 1 143 ? -1.531 -4.008 1.038 1.00 96.88 143 VAL A C 1
ATOM 1136 O O . VAL A 1 143 ? -2.244 -3.124 0.560 1.00 96.88 143 VAL A O 1
ATOM 1139 N N . LEU A 1 144 ? -0.783 -3.793 2.123 1.00 97.38 144 LEU A N 1
ATOM 1140 C CA . LEU A 1 144 ? -0.790 -2.516 2.833 1.00 97.38 144 LEU A CA 1
ATOM 1141 C C . LEU A 1 144 ? -0.270 -1.365 1.957 1.00 97.38 144 LEU A C 1
ATOM 1143 O O . LEU A 1 144 ? -0.897 -0.305 1.886 1.00 97.38 144 LEU A O 1
ATOM 1147 N N . SER A 1 145 ? 0.853 -1.565 1.263 1.00 97.69 145 SER A N 1
ATOM 1148 C CA . SER A 1 145 ? 1.420 -0.534 0.385 1.00 97.69 145 SER A CA 1
ATOM 1149 C C . SER A 1 145 ? 0.528 -0.256 -0.829 1.00 97.69 145 SER A C 1
ATOM 1151 O O . SER A 1 145 ? 0.349 0.908 -1.190 1.00 97.69 145 SER A O 1
ATOM 1153 N N . ALA A 1 146 ? -0.124 -1.282 -1.382 1.00 95.94 146 ALA A N 1
ATOM 1154 C CA . ALA A 1 146 ? -1.117 -1.154 -2.445 1.00 95.94 146 ALA A CA 1
ATOM 1155 C C . ALA A 1 146 ? -2.288 -0.244 -2.034 1.00 95.94 146 ALA A C 1
ATOM 1157 O O . ALA A 1 146 ? -2.663 0.660 -2.782 1.00 95.94 146 ALA A O 1
ATOM 1158 N N . LEU A 1 147 ? -2.838 -0.439 -0.827 1.00 95.00 147 LEU A N 1
ATOM 1159 C CA . LEU A 1 147 ? -3.934 0.381 -0.292 1.00 95.00 147 LEU A CA 1
ATOM 1160 C C . LEU A 1 147 ? -3.535 1.855 -0.149 1.00 95.00 147 LEU A C 1
ATOM 1162 O O . LEU A 1 147 ? -4.305 2.752 -0.506 1.00 95.00 147 LEU A O 1
ATOM 1166 N N . ILE A 1 148 ? -2.324 2.108 0.351 1.00 96.00 148 ILE A N 1
ATOM 1167 C CA . ILE A 1 148 ? -1.790 3.462 0.528 1.00 96.00 148 ILE A CA 1
ATOM 1168 C C . ILE A 1 148 ? -1.575 4.144 -0.828 1.00 96.00 148 ILE A C 1
ATOM 1170 O O . ILE A 1 148 ? -1.964 5.302 -1.005 1.00 96.00 148 ILE A O 1
ATOM 1174 N N . LEU A 1 149 ? -0.975 3.445 -1.796 1.00 94.62 149 LEU A N 1
ATOM 1175 C CA . LEU A 1 149 ? -0.736 3.985 -3.136 1.00 94.62 149 LEU A CA 1
ATOM 1176 C C . LEU A 1 149 ? -2.046 4.289 -3.858 1.00 94.62 149 LEU A C 1
ATOM 1178 O O . LEU A 1 149 ? -2.215 5.394 -4.370 1.00 94.62 149 LEU A O 1
ATOM 1182 N N . GLU A 1 150 ? -3.006 3.367 -3.832 1.00 91.69 1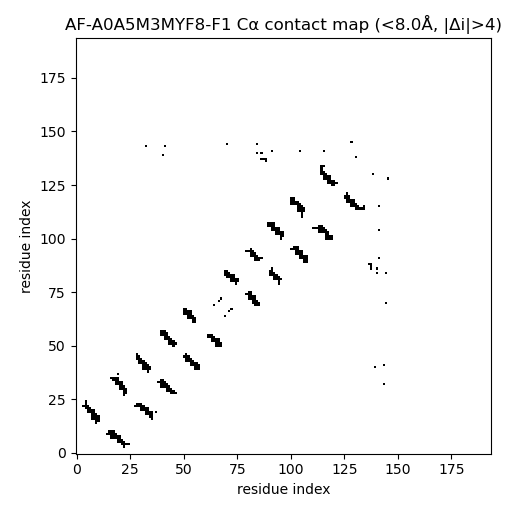50 GLU A N 1
ATOM 1183 C CA . GLU A 1 150 ? -4.300 3.574 -4.481 1.00 91.69 150 GLU A CA 1
ATOM 1184 C C . GLU A 1 150 ? -5.060 4.761 -3.873 1.00 91.69 150 GLU A C 1
ATOM 1186 O O . GLU A 1 150 ? -5.660 5.564 -4.593 1.00 91.69 150 GLU A O 1
ATOM 1191 N N . HIS A 1 151 ? -4.988 4.943 -2.552 1.00 92.31 151 HIS A N 1
ATOM 1192 C CA . HIS A 1 151 ? -5.550 6.133 -1.926 1.00 92.31 151 HIS A CA 1
ATOM 1193 C C . HIS A 1 151 ? -4.861 7.420 -2.391 1.00 92.31 151 HIS A C 1
ATOM 1195 O O . HIS A 1 151 ? -5.552 8.370 -2.761 1.00 92.31 151 HIS A O 1
ATOM 1201 N N . ARG A 1 152 ? -3.521 7.455 -2.418 1.00 91.81 152 ARG A N 1
ATOM 1202 C CA . ARG A 1 152 ? -2.752 8.620 -2.892 1.00 91.81 152 ARG A CA 1
ATOM 1203 C C . ARG A 1 152 ? -3.138 9.004 -4.318 1.00 91.81 152 ARG A C 1
ATOM 1205 O O . ARG A 1 152 ? -3.342 10.185 -4.588 1.00 91.81 152 ARG A O 1
ATOM 1212 N N . LEU A 1 153 ? -3.302 8.021 -5.202 1.00 88.44 153 LEU A N 1
ATOM 1213 C CA . LEU A 1 153 ? -3.725 8.252 -6.583 1.00 88.44 153 LEU A CA 1
ATOM 1214 C C . LEU A 1 153 ? -5.124 8.863 -6.664 1.00 88.44 153 LEU A C 1
ATOM 1216 O O . LEU A 1 153 ? -5.336 9.812 -7.415 1.00 88.44 153 LEU A O 1
ATOM 1220 N N . ARG A 1 154 ? -6.083 8.345 -5.887 1.00 86.44 154 ARG A N 1
ATOM 1221 C CA . ARG A 1 154 ? -7.453 8.883 -5.865 1.00 86.44 154 ARG A CA 1
ATOM 1222 C C . ARG A 1 154 ? -7.493 10.306 -5.329 1.00 86.44 154 ARG A C 1
ATOM 1224 O O . ARG A 1 154 ? -8.172 11.152 -5.902 1.00 86.44 154 ARG A O 1
ATOM 1231 N N . THR A 1 155 ? -6.754 10.583 -4.260 1.00 88.62 155 THR A N 1
ATOM 1232 C CA . THR A 1 155 ? -6.681 11.928 -3.680 1.00 88.62 155 THR A CA 1
ATOM 1233 C C . THR A 1 155 ? -6.045 12.916 -4.658 1.00 88.62 155 THR A C 1
ATOM 1235 O O . THR A 1 155 ? -6.588 14.001 -4.854 1.00 88.62 155 THR A O 1
ATOM 1238 N N . ALA A 1 156 ? -4.965 12.524 -5.344 1.00 87.38 156 ALA A N 1
ATOM 1239 C CA . ALA A 1 156 ? -4.336 13.351 -6.374 1.00 87.38 156 ALA A CA 1
ATOM 1240 C C . ALA A 1 156 ? -5.282 13.636 -7.556 1.00 87.38 156 ALA A C 1
ATOM 1242 O O . ALA A 1 156 ? -5.402 14.781 -7.986 1.00 87.38 156 ALA A O 1
ATOM 1243 N N . TYR A 1 157 ? -6.010 12.623 -8.038 1.00 82.69 157 TYR A N 1
ATOM 1244 C CA . TYR A 1 157 ? -6.981 12.782 -9.127 1.00 82.69 157 TYR A CA 1
ATOM 1245 C C . TYR A 1 157 ? -8.133 13.734 -8.760 1.00 82.69 157 TYR A C 1
ATOM 1247 O O . TYR A 1 157 ? -8.536 14.583 -9.560 1.00 82.69 157 TYR A O 1
ATOM 1255 N N . ASN A 1 158 ? -8.632 13.636 -7.525 1.00 79.88 158 ASN A N 1
ATOM 1256 C CA . ASN A 1 158 ? -9.690 14.514 -7.028 1.00 79.88 158 ASN A CA 1
ATOM 1257 C C . ASN A 1 158 ? -9.214 15.969 -6.899 1.00 79.88 158 ASN A C 1
ATOM 1259 O O . ASN A 1 158 ? -9.968 16.880 -7.233 1.00 79.88 158 ASN A O 1
ATOM 1263 N N . ALA A 1 159 ? -7.971 16.190 -6.458 1.00 80.94 159 ALA A N 1
ATOM 1264 C CA . ALA A 1 159 ? -7.394 17.530 -6.360 1.00 80.94 159 ALA A CA 1
ATOM 1265 C C . ALA A 1 159 ? -7.287 18.208 -7.738 1.00 80.94 159 ALA A C 1
ATOM 1267 O O . ALA A 1 159 ? -7.668 19.366 -7.881 1.00 80.94 159 ALA A O 1
ATOM 1268 N N . ILE A 1 160 ? -6.856 17.471 -8.768 1.00 77.62 160 ILE A N 1
ATOM 1269 C CA . ILE A 1 160 ? -6.779 17.981 -10.149 1.00 77.62 160 ILE A CA 1
ATOM 1270 C C . ILE A 1 160 ? -8.177 18.325 -10.685 1.00 77.62 160 ILE A C 1
ATOM 1272 O O . ILE A 1 160 ? -8.382 19.397 -11.255 1.00 77.62 160 ILE A O 1
ATOM 1276 N N . SER A 1 161 ? -9.157 17.445 -10.460 1.00 75.31 161 SER A N 1
ATOM 1277 C CA . SER A 1 161 ? -10.536 17.646 -10.927 1.00 75.31 161 SER A CA 1
ATOM 1278 C C . SER A 1 161 ? -11.199 18.871 -10.281 1.00 75.31 161 SER A C 1
ATOM 1280 O O . SER A 1 161 ? -11.913 19.616 -10.951 1.00 75.31 161 SER A O 1
ATOM 1282 N N . ALA A 1 162 ? -10.931 19.117 -8.994 1.00 71.75 162 ALA A N 1
ATOM 1283 C CA . ALA A 1 162 ? -11.454 20.280 -8.277 1.00 71.75 162 ALA A CA 1
ATOM 1284 C C . ALA A 1 162 ? -10.904 21.609 -8.827 1.00 71.75 162 ALA A C 1
ATOM 1286 O O . ALA A 1 162 ? -11.659 22.569 -8.974 1.00 71.75 162 ALA A O 1
ATOM 1287 N N . VAL A 1 163 ? -9.617 21.652 -9.191 1.00 73.88 163 VAL A N 1
ATOM 1288 C CA . VAL A 1 163 ? -8.989 22.838 -9.802 1.00 73.88 163 VAL A CA 1
ATOM 1289 C C . VAL A 1 163 ? -9.554 23.102 -11.203 1.00 73.88 163 VAL A C 1
ATOM 1291 O O . VAL A 1 163 ? -9.847 24.247 -11.546 1.00 73.88 163 VAL A O 1
ATOM 1294 N N . GLY A 1 164 ? -9.781 22.051 -12.000 1.00 64.62 164 GLY A N 1
ATOM 1295 C CA . GLY A 1 164 ? -10.372 22.178 -13.337 1.00 64.62 164 GLY A CA 1
ATOM 1296 C C . GLY A 1 164 ? -11.807 22.726 -13.332 1.00 64.62 164 GLY A C 1
ATOM 1297 O O . GLY A 1 164 ? -12.166 23.513 -14.205 1.00 64.62 164 GLY A O 1
ATOM 1298 N N . ALA A 1 165 ? -12.616 22.378 -12.327 1.00 61.50 165 ALA A N 1
ATOM 1299 C CA . ALA A 1 165 ? -14.000 22.845 -12.222 1.00 61.50 165 ALA A CA 1
ATOM 1300 C C . ALA A 1 165 ? -14.109 24.349 -11.892 1.00 61.50 165 ALA A C 1
ATOM 1302 O O . ALA A 1 165 ? -14.958 25.043 -12.458 1.00 61.50 165 ALA A O 1
ATOM 1303 N N . GLN A 1 166 ? -13.224 24.882 -11.039 1.00 57.91 166 GLN A N 1
ATOM 1304 C CA . GLN A 1 166 ? -13.243 26.298 -10.634 1.00 57.91 166 GLN A CA 1
ATOM 1305 C C . GLN A 1 166 ? -12.877 27.270 -11.769 1.00 57.91 166 GLN A C 1
ATOM 1307 O O . GLN A 1 166 ? -13.306 28.421 -11.760 1.00 57.91 166 GLN A O 1
ATOM 1312 N N . SER A 1 167 ? -12.161 26.796 -12.791 1.00 55.62 167 SER A N 1
ATOM 1313 C CA . SER A 1 167 ? -11.812 27.573 -13.991 1.00 55.62 167 SER A CA 1
ATOM 1314 C C . SER A 1 167 ? -13.031 27.948 -14.858 1.00 55.62 167 SER A C 1
ATOM 1316 O O . SER A 1 167 ? -13.002 28.929 -15.599 1.00 55.62 167 SER A O 1
ATOM 1318 N N . SER A 1 168 ? -14.144 27.214 -14.745 1.00 56.34 168 SER A N 1
ATOM 1319 C CA . SER A 1 168 ? -15.285 27.344 -15.665 1.00 56.34 168 SER A CA 1
ATOM 1320 C C . SER A 1 168 ? -16.390 28.317 -15.220 1.00 56.34 168 SER A C 1
ATOM 1322 O O . SER A 1 168 ? -17.314 28.570 -15.987 1.00 56.34 168 SER A O 1
ATOM 1324 N N . HIS A 1 169 ? -16.308 28.900 -14.016 1.00 52.25 169 HIS A N 1
ATOM 1325 C CA . HIS A 1 169 ? -17.346 29.794 -13.465 1.00 52.25 169 HIS A CA 1
ATOM 1326 C C . HIS A 1 169 ? -17.011 31.300 -13.503 1.00 52.25 169 HIS A C 1
ATOM 1328 O O . HIS A 1 169 ? -17.778 32.104 -12.985 1.00 52.25 169 HIS A O 1
ATOM 1334 N N . SER A 1 170 ? -15.913 31.713 -14.151 1.00 51.22 170 SER A N 1
ATOM 1335 C CA . SER A 1 170 ? -15.462 33.123 -14.186 1.00 51.22 170 SER A CA 1
ATOM 1336 C C . SER A 1 170 ? -15.599 33.812 -15.560 1.00 51.22 170 SER A C 1
ATOM 1338 O O . SER A 1 170 ? -14.805 34.676 -15.925 1.00 51.22 170 SER A O 1
ATOM 1340 N N . LYS A 1 171 ? -16.599 33.443 -16.374 1.00 57.16 171 LYS A N 1
ATOM 1341 C CA . LYS A 1 171 ? -16.900 34.151 -17.639 1.00 57.16 171 LYS A CA 1
ATOM 1342 C C . LYS A 1 171 ? -18.399 34.321 -17.889 1.00 57.16 171 LYS A C 1
ATOM 1344 O O . LYS A 1 171 ? -18.905 33.866 -18.906 1.00 57.16 171 LYS A O 1
ATOM 1349 N N . SER A 1 172 ? -19.092 35.029 -16.998 1.00 54.81 172 SER A N 1
ATOM 1350 C CA . SER A 1 172 ? -20.471 35.480 -17.256 1.00 54.81 172 SER A CA 1
ATOM 1351 C C . SER A 1 172 ? -20.781 36.832 -16.610 1.00 54.81 172 SER A C 1
ATOM 1353 O O . SER A 1 172 ? -21.807 36.984 -15.959 1.00 54.81 172 SER A O 1
ATOM 1355 N N . GLN A 1 173 ? -19.910 37.833 -16.770 1.00 49.50 173 GLN A N 1
ATOM 1356 C CA . GLN A 1 173 ? -20.309 39.224 -16.535 1.00 49.50 173 GLN A CA 1
ATOM 1357 C C . GLN A 1 173 ? -19.448 40.195 -17.354 1.00 49.50 173 GLN A C 1
ATOM 1359 O O . GLN A 1 173 ? -18.540 40.845 -16.857 1.00 49.50 173 GLN A O 1
ATOM 1364 N N . CYS A 1 174 ? -19.741 40.274 -18.650 1.00 46.81 174 CYS A N 1
ATOM 1365 C CA . CYS A 1 174 ? -19.465 41.464 -19.448 1.00 46.81 174 CYS A CA 1
ATOM 1366 C C . CYS A 1 174 ? -20.692 41.702 -20.326 1.00 46.81 174 CYS A C 1
ATOM 1368 O O . CYS A 1 174 ? -20.867 41.121 -21.396 1.00 46.81 174 CYS A O 1
ATOM 1370 N N . SER A 1 175 ? -21.615 42.483 -19.783 1.00 53.25 175 SER A N 1
ATOM 1371 C CA . SER A 1 175 ? -22.814 42.952 -20.455 1.00 53.25 175 SER A CA 1
ATOM 1372 C C . SER A 1 175 ? -22.483 44.049 -21.470 1.00 53.25 175 SER A C 1
ATOM 1374 O O . SER A 1 175 ? -21.871 45.050 -21.121 1.00 53.25 175 SER A O 1
ATOM 1376 N N . HIS A 1 176 ? -23.032 43.872 -22.676 1.00 47.12 176 HIS A N 1
ATOM 1377 C CA . HIS A 1 176 ? -23.599 44.904 -23.558 1.00 47.12 176 HIS A CA 1
ATOM 1378 C C . HIS A 1 176 ? -22.660 45.912 -24.253 1.00 47.12 176 HIS A C 1
ATOM 1380 O O . HIS A 1 176 ? -22.304 46.937 -23.690 1.00 47.12 176 HIS A O 1
ATOM 1386 N N . SER A 1 177 ? -22.486 45.736 -25.574 1.00 53.69 177 SER A N 1
ATOM 1387 C CA . SER A 1 177 ? -22.943 46.741 -26.555 1.00 53.69 177 SER A CA 1
ATOM 1388 C C . SER A 1 177 ? -23.082 46.163 -27.980 1.00 53.69 177 SER A C 1
ATOM 1390 O O . SER A 1 177 ? -22.109 45.879 -28.667 1.00 53.69 177 SER A O 1
ATOM 1392 N N . ARG A 1 178 ? -24.341 45.953 -28.383 1.00 56.16 178 ARG A N 1
ATOM 1393 C CA . ARG A 1 178 ? -24.978 46.293 -29.673 1.00 56.16 178 ARG A CA 1
ATOM 1394 C C . ARG A 1 178 ? -24.110 46.386 -30.954 1.00 56.16 178 ARG A C 1
ATOM 1396 O O . ARG A 1 178 ? -23.511 47.424 -31.207 1.00 56.16 178 ARG A O 1
ATOM 1403 N N . ARG A 1 179 ? -24.310 45.454 -31.902 1.00 49.66 179 ARG A N 1
ATOM 1404 C CA . ARG A 1 179 ? -24.824 45.768 -33.261 1.00 49.66 179 ARG A CA 1
ATOM 1405 C C . ARG A 1 179 ? -25.242 44.511 -34.033 1.00 49.66 179 ARG A C 1
ATOM 1407 O O . ARG A 1 179 ? -24.536 43.514 -34.065 1.00 49.66 179 ARG A O 1
ATOM 1414 N N . GLN A 1 180 ? -26.421 44.607 -34.642 1.00 53.50 180 GLN A N 1
ATOM 1415 C CA . GLN A 1 180 ? -27.026 43.642 -35.557 1.00 53.50 180 GLN A CA 1
ATOM 1416 C C . GLN A 1 180 ? -26.257 43.571 -36.885 1.00 53.50 180 GLN A C 1
ATOM 1418 O O . GLN A 1 180 ? -25.863 44.606 -37.418 1.00 53.50 180 GLN A O 1
ATOM 1423 N N . SER A 1 181 ? -26.181 42.388 -37.492 1.00 55.25 181 SER A N 1
ATOM 1424 C CA . SER A 1 181 ? -26.617 42.185 -38.885 1.00 55.25 181 SER A CA 1
ATOM 1425 C C . SER A 1 181 ? -26.764 40.693 -39.197 1.00 55.25 181 SER A C 1
ATOM 1427 O O . SER A 1 181 ? -25.927 39.869 -38.848 1.00 55.25 181 SER A O 1
ATOM 1429 N N . ARG A 1 182 ? -27.911 40.384 -39.804 1.00 54.94 182 ARG A N 1
ATOM 1430 C CA . ARG A 1 182 ? -28.372 39.091 -40.317 1.00 54.94 182 ARG A CA 1
ATOM 1431 C C . ARG A 1 182 ? -27.559 38.647 -41.537 1.00 54.94 182 ARG A C 1
ATOM 1433 O O . ARG A 1 182 ? -27.336 39.461 -42.427 1.00 54.94 182 ARG A O 1
ATOM 1440 N N . SER A 1 183 ? -27.312 37.346 -41.662 1.00 57.16 183 SER A N 1
ATOM 1441 C CA . SER A 1 183 ? -27.762 36.528 -42.809 1.00 57.16 183 SER A CA 1
ATOM 1442 C C . SER A 1 183 ? -27.510 35.034 -42.538 1.00 57.16 183 SER A C 1
ATOM 1444 O O . SER A 1 183 ? -26.387 34.612 -42.294 1.00 57.16 183 SER A O 1
ATOM 1446 N N . ASP A 1 184 ? -28.613 34.286 -42.524 1.00 55.22 184 ASP A N 1
ATOM 1447 C CA . ASP A 1 184 ? -28.782 32.820 -42.595 1.00 55.22 184 ASP A CA 1
ATOM 1448 C C . ASP A 1 184 ? -28.565 32.322 -44.054 1.00 55.22 184 ASP A C 1
ATOM 1450 O O . ASP A 1 184 ? -28.485 33.168 -44.949 1.00 55.22 184 ASP A O 1
ATOM 1454 N N . PRO A 1 185 ? -28.739 31.024 -44.397 1.00 70.06 185 PRO A N 1
ATOM 1455 C CA . PRO A 1 185 ? -28.279 29.776 -43.762 1.00 70.06 185 PRO A CA 1
ATOM 1456 C C . PRO A 1 185 ? -27.773 28.744 -44.815 1.00 70.06 185 PRO A C 1
ATOM 1458 O O . PRO A 1 185 ? -28.150 28.818 -45.975 1.00 70.06 185 PRO A O 1
ATOM 1461 N N . GLU A 1 186 ? -27.049 27.687 -44.425 1.00 53.84 186 GLU A N 1
ATOM 1462 C CA . GLU A 1 186 ? -27.085 26.383 -45.138 1.00 53.84 186 GLU A CA 1
ATOM 1463 C C . GLU A 1 186 ? -26.514 25.261 -44.244 1.00 53.84 186 GLU A C 1
ATOM 1465 O O . GLU A 1 186 ? -25.358 25.285 -43.839 1.00 53.84 186 GLU A O 1
ATOM 1470 N N . ARG A 1 187 ? -27.384 24.421 -43.658 1.00 46.50 187 ARG A N 1
ATOM 1471 C CA . ARG A 1 187 ? -27.597 22.987 -43.976 1.00 46.50 187 ARG A CA 1
ATOM 1472 C C . ARG A 1 187 ? -26.318 22.137 -44.136 1.00 46.50 187 ARG A C 1
ATOM 1474 O O . ARG A 1 187 ? -25.630 22.264 -45.138 1.00 46.50 187 ARG A O 1
ATOM 1481 N N . THR A 1 188 ? -26.150 21.106 -43.286 1.00 43.66 188 THR A N 1
ATOM 1482 C CA . THR A 1 188 ? -26.342 19.668 -43.648 1.00 43.66 188 THR A CA 1
ATOM 1483 C C . THR A 1 188 ? -25.797 18.672 -42.586 1.00 43.66 188 THR A C 1
ATOM 1485 O O . THR A 1 188 ? -24.608 18.633 -42.313 1.00 43.66 188 THR A O 1
ATOM 1488 N N . ARG A 1 189 ? -26.737 17.888 -42.017 1.00 41.28 189 ARG A N 1
ATOM 1489 C CA . ARG A 1 189 ? -26.808 16.445 -41.619 1.00 41.28 189 ARG A CA 1
ATOM 1490 C C . ARG A 1 189 ? -25.621 15.623 -41.038 1.00 41.28 189 ARG A C 1
ATOM 1492 O O . ARG A 1 189 ? -24.561 15.580 -41.635 1.00 41.28 189 ARG A O 1
ATOM 1499 N N . LEU A 1 190 ? -25.979 14.846 -39.983 1.00 41.59 190 LEU A N 1
ATOM 1500 C CA . LEU A 1 190 ? -25.791 13.391 -39.661 1.00 41.59 190 LEU A CA 1
ATOM 1501 C C . LEU A 1 190 ? -24.453 12.705 -40.046 1.00 41.59 190 LEU A C 1
ATOM 1503 O O . LEU A 1 190 ? -23.953 12.898 -41.139 1.00 41.59 190 LEU A O 1
ATOM 1507 N N . ILE A 1 191 ? -23.860 11.808 -39.242 1.00 40.72 191 ILE A N 1
ATOM 1508 C CA . ILE A 1 191 ? -24.352 10.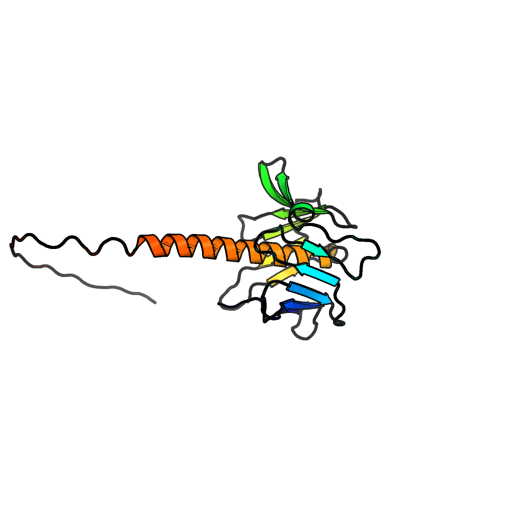457 -38.889 1.00 40.72 191 ILE A CA 1
ATOM 1509 C C . ILE A 1 191 ? -23.678 9.954 -37.592 1.00 40.72 191 ILE A C 1
ATOM 1511 O O . ILE A 1 191 ? -22.512 10.229 -37.325 1.00 40.72 191 ILE A O 1
ATOM 1515 N N . GLN A 1 192 ? -24.438 9.164 -36.835 1.00 33.72 192 GLN A N 1
ATOM 1516 C CA . GLN A 1 192 ? -24.042 8.320 -35.708 1.00 33.72 192 GLN A CA 1
ATOM 1517 C C . GLN A 1 192 ? -24.033 6.858 -36.196 1.00 33.72 192 GLN A C 1
ATOM 1519 O O . GLN A 1 192 ? -24.943 6.476 -36.933 1.00 33.72 192 GLN A O 1
ATOM 1524 N N . THR A 1 193 ? -23.065 6.034 -35.791 1.00 44.12 193 THR A N 1
ATOM 1525 C CA . THR A 1 193 ? -23.094 4.576 -36.029 1.00 44.12 193 THR A CA 1
ATOM 1526 C C . THR A 1 193 ? -22.701 3.793 -34.782 1.00 44.12 193 THR A C 1
ATOM 1528 O O . THR A 1 193 ? -21.933 4.285 -33.958 1.00 44.12 193 THR A O 1
ATOM 1531 N N . HIS A 1 194 ? -23.334 2.620 -34.699 1.00 57.62 194 HIS A N 1
ATOM 1532 C CA . HIS A 1 194 ? -23.481 1.670 -33.596 1.00 57.62 194 HIS A CA 1
ATOM 1533 C C . HIS A 1 194 ? -22.190 1.139 -32.975 1.00 57.62 194 HIS A C 1
ATOM 1535 O O . HIS A 1 194 ? -21.205 0.955 -33.724 1.00 57.62 194 HIS A O 1
#

InterPro domains:
  IPR046528 Domain of unknown function DUF6593 [PF20236] (2-154)

Solvent-accessible surface area (backbone atoms only — not comparable to full-atom values): 11847 Å² total; per-residue (Å²): 131,92,64,79,64,56,46,75,41,60,59,98,48,94,83,40,56,51,31,38,36,45,32,41,84,87,77,66,35,42,36,35,40,18,38,62,87,66,50,58,50,34,37,41,39,56,49,95,86,52,81,34,33,34,34,32,82,70,46,82,92,54,70,72,42,44,43,64,76,52,53,27,80,48,67,47,98,87,65,49,70,31,38,36,31,80,48,101,88,44,40,38,36,39,36,70,47,92,89,75,32,72,34,34,30,20,49,62,90,51,76,87,57,68,34,30,34,35,45,71,63,52,98,91,37,72,67,42,80,48,70,41,80,89,28,60,90,47,41,68,61,52,55,54,50,49,54,54,50,55,47,52,52,52,54,52,53,51,54,54,53,55,58,60,58,64,69,72,74,80,82,85,85,84,84,86,83,89,82,90,81,89,83,89,88,83,90,86,81,89,89,86,84,133

Secondary structure (DSSP, 8-state):
-----SEEEESSSTT-EEEEEEE-TTTS-EEEEEETTS-EEEEEE--SSSPPEEE-TTSTT---EEHHHHEEEEE-TT--EEEEEEETTEEEEEE--SSS-S-EEEETTB-SS-SEEEEPP-SS---EEEE-GGGGGGHHHHHHHHHHHHHHHHHHHHHHHHHHHHGGGS------------------------

Mean predicted aligned error: 9.76 Å

pLDDT: mean 84.44, std 17.1, range [33.72, 98.44]

Organism: Coniophora puteana (strain RWD-64-598) (NCBI:txid741705)

Nearest PDB structures (foldseek):
  8xwg-assembly1_A  TM=2.861E-01  e=9.689E-02  Borreliella burgdorferi
  8fgw-assembly1_B  TM=1.951E-01  e=5.860E-01  Homo sapiens
  7qnt-assembly1_AAA  TM=3.007E-01  e=2.868E+00  Staphylococcus epidermidis
  4rul-assembly1_A  TM=2.279E-01  e=2.201E+00  Escherichia coli DH1
  7mqa-assembly1_LI  TM=2.629E-01  e=3.940E+00  Homo sapiens

Foldseek 3Di:
DPQPAKDFAADPDPVRTQWIWHADPPPSFKIFIAGPVRHTQKIWGHDDPDAIWMDGPPPPPTDIDGCCVAFPWDADPVRFIWTWGQDPVAIKIWGCDPPQFRIFIDGPPGPPDGQWTWHDDDPVDDTHIDGHPVCVRVVVVVVVVVVVVVVVVVVVVVVVVVVVVVVPPPPDDDDDDDDDDDDDDDDDDDDDDD

Radius of gyration: 23.56 Å; Cα contacts (8 Å, |Δi|>4): 273; chains: 1; bounding box: 48×64×64 Å